Protein AF-A0A2D6R335-F1 (afdb_monomer)

Foldseek 3Di:
DDALVLQLVLLLLVQVLVVVVPDDDDSNVSSVVSSPDPDDSVVSVVVSCVCCVQRCPDDDDPPPDPQDDQVRLLVLLQVLLCVLQVFHWDDDDDDLPAWTDGDPFAIEREDEFEWDDDPDQKTKTKTWAFPVNLVDQRYWYWYRYRVPWTQTDGSVVCNVCQVVFDADPVNGTGIFMWMDDRLFIWGQGPSGDTGTRNCRINVSNVSNVRND

Mean predicted aligned error: 14.12 Å

Sequence (212 aa):
MADPADRRRIGKVLAGVIKKHGAHIDVDALSDELADSLIPADYLERLNRAIVDNVEEPPRPPLGTIEPTVDKMRDTALEHIANATGGTPRLSGRGNEQTYQVGDGPTIYLRTRGRDQRPGNHRVYWFGLRLACWDDPDAWFVLQCDLDFAIVVRVEDWLPYRDQIGTTQEDNQRQPHVHREGNTTELREAGGLVLNISQWVDNWGDLGQAHH

pLDDT: mean 80.89, std 15.7, range [35.75, 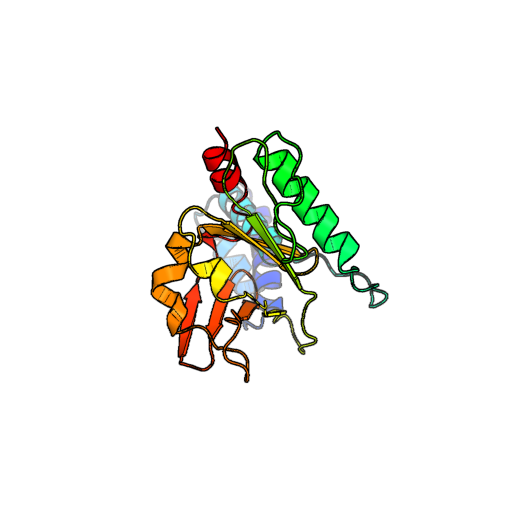97.88]

Radius of gyration: 22.36 Å; Cα contacts (8 Å, |Δi|>4): 337; chains: 1; bounding box: 41×52×55 Å

Secondary structure (DSSP, 8-state):
---HHHHHHHHHHHHHHHHHTT----HHHHHHHHHHS---HHHHHHHHHHHHHHH-PPPPPPS---PPPHHHHHHHHHHHHHHHHSS--EE-SSS-TTEEE-TT---EEEEEEPPP--SSSEEEEE--EEGGGGS-TT-EEEEEETTTEEEEEEHHHHGGGGGGS-B-TTSSEE--EEEEETTEEEEE-TTS-EEE-GGGBT-HHHHHHTT-

Structure (mmCIF, N/CA/C/O backbone):
data_AF-A0A2D6R335-F1
#
_entry.id   AF-A0A2D6R335-F1
#
loop_
_atom_site.group_PDB
_atom_site.id
_atom_site.type_symbol
_atom_site.label_atom_id
_atom_site.label_alt_id
_atom_site.label_comp_id
_atom_site.label_asym_id
_atom_site.label_entity_id
_atom_site.label_seq_id
_atom_site.pdbx_PDB_ins_code
_atom_site.Cartn_x
_atom_site.Cartn_y
_atom_site.Cartn_z
_atom_site.occupancy
_atom_site.B_iso_or_equiv
_atom_site.auth_seq_id
_atom_site.auth_comp_id
_atom_site.auth_asym_id
_atom_site.auth_atom_id
_atom_site.pdbx_PDB_model_num
ATOM 1 N N . MET A 1 1 ? -20.675 -29.619 -30.853 1.00 48.59 1 MET A N 1
ATOM 2 C CA . MET A 1 1 ? -19.244 -29.970 -30.972 1.00 48.59 1 MET A CA 1
ATOM 3 C C . MET A 1 1 ? -18.615 -28.933 -31.879 1.00 48.59 1 MET A C 1
ATOM 5 O O . MET A 1 1 ? -19.146 -28.745 -32.963 1.00 48.59 1 MET A O 1
ATOM 9 N N . ALA A 1 2 ? -17.595 -28.210 -31.417 1.00 52.81 2 ALA A N 1
ATOM 10 C CA . ALA A 1 2 ? -16.888 -27.250 -32.266 1.00 52.81 2 ALA A CA 1
ATOM 11 C C . ALA A 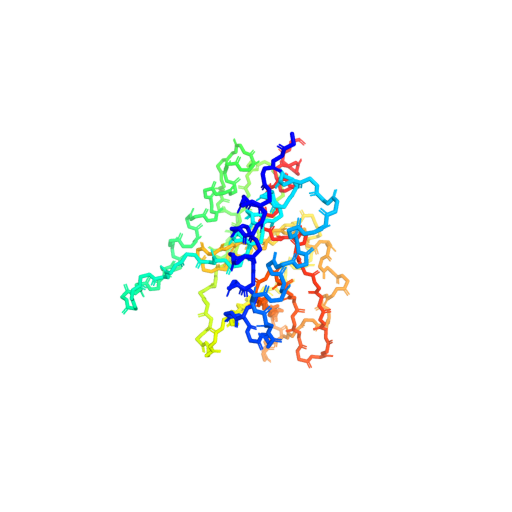1 2 ? -16.060 -27.975 -33.336 1.00 52.81 2 ALA A C 1
ATOM 13 O O . ALA A 1 2 ? -15.527 -29.056 -33.062 1.00 52.81 2 ALA A O 1
ATOM 14 N N . ASP A 1 3 ? -15.982 -27.371 -34.518 1.00 70.62 3 ASP A N 1
ATOM 15 C CA . ASP A 1 3 ? -15.304 -27.884 -35.708 1.00 70.62 3 ASP A CA 1
ATOM 16 C C . ASP A 1 3 ? -13.779 -27.990 -35.458 1.00 70.62 3 ASP A C 1
ATOM 18 O O . ASP A 1 3 ? -13.199 -27.084 -34.848 1.00 70.62 3 ASP A O 1
ATOM 22 N N . PRO A 1 4 ? -13.097 -29.070 -35.892 1.00 66.62 4 PRO A N 1
ATOM 23 C CA . PRO A 1 4 ? -11.632 -29.152 -35.933 1.00 66.62 4 PRO A CA 1
ATOM 24 C C . PRO A 1 4 ? -10.921 -27.885 -36.446 1.00 66.62 4 PRO A C 1
ATOM 26 O O . PRO A 1 4 ? -9.835 -27.551 -35.966 1.00 66.62 4 PRO A O 1
ATOM 29 N N . ALA A 1 5 ? -11.536 -27.137 -37.369 1.00 69.00 5 ALA A N 1
ATOM 30 C CA . ALA A 1 5 ? -11.005 -25.862 -37.853 1.00 69.00 5 ALA A CA 1
ATOM 31 C C . ALA A 1 5 ? -10.909 -24.777 -36.757 1.00 69.00 5 ALA A C 1
ATOM 33 O O . ALA A 1 5 ? -9.905 -24.059 -36.687 1.00 69.00 5 ALA A O 1
ATOM 34 N N . ASP A 1 6 ? -11.901 -24.685 -35.865 1.00 66.81 6 ASP A N 1
ATOM 35 C CA . ASP A 1 6 ? -11.905 -23.718 -34.758 1.00 66.81 6 ASP A CA 1
ATOM 36 C C . ASP A 1 6 ? -10.808 -24.044 -33.739 1.00 66.81 6 ASP A C 1
ATOM 38 O O . ASP A 1 6 ? -10.099 -23.157 -33.259 1.00 66.81 6 ASP A O 1
ATOM 42 N N . ARG A 1 7 ? -10.599 -25.337 -33.470 1.00 66.56 7 ARG A N 1
ATOM 43 C CA . ARG A 1 7 ? -9.560 -25.821 -32.548 1.00 66.56 7 ARG A CA 1
ATOM 44 C C . ARG A 1 7 ? -8.158 -25.509 -33.061 1.00 66.56 7 ARG A C 1
ATOM 46 O O . ARG A 1 7 ? -7.335 -24.987 -32.308 1.00 66.56 7 ARG A O 1
ATOM 53 N N . ARG A 1 8 ? -7.913 -25.724 -34.360 1.00 67.31 8 ARG A N 1
ATOM 54 C CA . ARG A 1 8 ? -6.646 -25.348 -35.011 1.00 67.31 8 ARG A CA 1
ATOM 55 C C . ARG A 1 8 ? -6.367 -23.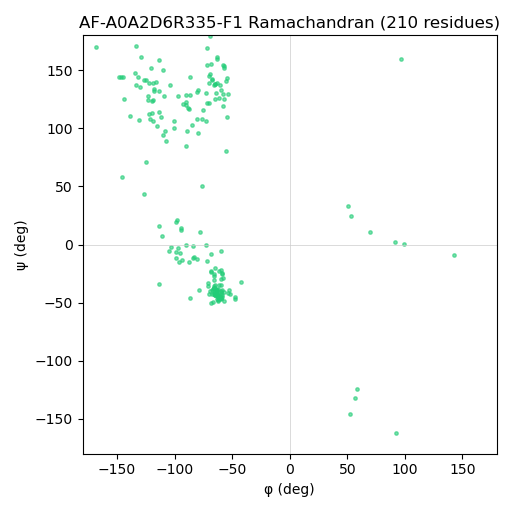855 -34.898 1.00 67.31 8 ARG A C 1
ATOM 57 O O . ARG A 1 8 ? -5.241 -23.465 -34.581 1.00 67.31 8 ARG A O 1
ATOM 64 N N . ARG A 1 9 ? -7.387 -23.014 -35.112 1.00 72.50 9 ARG A N 1
ATOM 65 C CA . ARG A 1 9 ? -7.267 -21.554 -34.987 1.00 72.50 9 ARG A CA 1
ATOM 66 C C . ARG A 1 9 ? -6.840 -21.149 -33.575 1.00 72.50 9 ARG A C 1
ATOM 68 O O . ARG A 1 9 ? -5.921 -20.347 -33.438 1.00 72.50 9 ARG A O 1
ATOM 75 N N . ILE A 1 10 ? -7.461 -21.722 -32.544 1.00 67.94 10 ILE A N 1
ATOM 76 C CA . ILE A 1 10 ? -7.136 -21.429 -31.139 1.00 67.94 10 ILE A CA 1
ATOM 77 C C . ILE A 1 10 ? -5.710 -21.883 -30.796 1.00 67.94 10 ILE A C 1
ATOM 79 O O . ILE A 1 10 ? -4.952 -21.116 -30.203 1.00 67.94 10 ILE A O 1
ATOM 83 N N . GLY A 1 11 ? -5.311 -23.081 -31.235 1.00 66.06 11 GLY A N 1
ATOM 84 C CA . GLY A 1 11 ? -3.957 -23.597 -31.017 1.00 66.06 11 GLY A CA 1
ATOM 85 C C . GLY A 1 11 ? -2.863 -22.702 -31.607 1.00 66.06 11 GLY A C 1
ATOM 86 O O . GLY A 1 11 ? -1.851 -22.459 -30.953 1.00 66.06 11 GLY A O 1
ATOM 87 N N . LYS A 1 12 ? -3.093 -22.118 -32.792 1.00 70.12 12 LYS A N 1
ATOM 88 C CA . LYS A 1 12 ? -2.142 -21.176 -33.409 1.00 70.12 12 LYS A CA 1
ATOM 89 C C . LYS A 1 12 ? -1.979 -19.881 -32.617 1.00 70.12 12 LYS A C 1
ATOM 91 O O . LYS A 1 12 ? -0.865 -19.369 -32.526 1.00 70.12 12 LYS A O 1
ATOM 96 N N . VAL A 1 13 ? -3.061 -19.366 -32.029 1.00 72.25 13 VAL A N 1
ATOM 97 C CA . VAL A 1 13 ? -3.005 -18.163 -31.182 1.00 72.25 13 VAL A CA 1
ATOM 98 C C . VAL A 1 13 ? -2.204 -18.452 -29.911 1.00 72.25 13 VAL A C 1
ATOM 100 O O . VAL A 1 13 ? -1.250 -17.732 -29.623 1.00 72.25 13 VAL A O 1
ATOM 103 N N . LEU A 1 14 ? -2.510 -19.554 -29.220 1.00 67.06 14 LEU A N 1
ATOM 104 C CA . LEU A 1 14 ? -1.794 -19.983 -28.013 1.00 67.06 14 LEU A CA 1
ATOM 105 C C . LEU A 1 14 ? -0.294 -20.179 -28.268 1.00 67.06 14 LEU A C 1
ATOM 107 O O . LEU A 1 14 ? 0.539 -19.636 -27.545 1.00 67.06 14 LEU A O 1
ATOM 111 N N . ALA A 1 15 ? 0.063 -20.905 -29.327 1.00 63.66 15 ALA A N 1
ATOM 112 C CA . ALA A 1 15 ? 1.456 -21.158 -29.678 1.00 63.66 15 ALA A CA 1
ATOM 113 C C . ALA A 1 15 ? 2.222 -19.865 -30.013 1.00 63.66 15 ALA A C 1
ATOM 115 O O . ALA A 1 15 ? 3.383 -19.710 -29.632 1.00 63.66 15 ALA A O 1
ATOM 116 N N . GLY A 1 16 ? 1.569 -18.918 -30.697 1.00 66.12 16 GLY A N 1
ATOM 117 C CA . GLY A 1 16 ? 2.135 -17.604 -31.003 1.00 66.12 16 GLY A CA 1
ATOM 118 C C . GLY A 1 16 ? 2.431 -16.785 -29.746 1.00 66.12 16 GLY A C 1
ATOM 119 O O . GLY A 1 16 ? 3.516 -16.209 -29.634 1.00 66.12 16 GLY A O 1
ATOM 120 N N . VAL A 1 17 ? 1.509 -16.793 -28.778 1.00 63.44 17 VAL A N 1
ATOM 121 C CA . VAL A 1 17 ? 1.697 -16.152 -27.469 1.00 63.44 17 VAL A CA 1
ATOM 122 C C . VAL A 1 17 ? 2.861 -16.801 -26.720 1.00 63.44 17 VAL A C 1
ATOM 124 O O . VAL A 1 17 ? 3.767 -16.104 -26.281 1.00 63.44 17 VAL A O 1
ATOM 127 N N . ILE A 1 18 ? 2.925 -18.131 -26.648 1.00 63.38 18 ILE A N 1
ATOM 128 C CA . ILE A 1 18 ? 3.992 -18.819 -25.907 1.00 63.38 18 ILE A CA 1
ATOM 129 C C . ILE A 1 18 ? 5.375 -18.605 -26.561 1.00 63.38 18 ILE A C 1
ATOM 131 O O . ILE A 1 18 ? 6.367 -18.368 -25.868 1.00 63.38 18 ILE A O 1
ATOM 135 N N . LYS A 1 19 ? 5.450 -18.589 -27.900 1.00 63.91 19 LYS A N 1
ATOM 136 C CA . LYS A 1 19 ? 6.689 -18.309 -28.647 1.00 63.91 19 LYS A CA 1
ATOM 137 C C . LYS A 1 19 ? 7.211 -16.886 -28.418 1.00 63.91 19 LYS A C 1
ATOM 139 O O . LYS A 1 19 ? 8.420 -16.688 -28.305 1.00 63.91 19 LYS A O 1
ATOM 144 N N . LYS A 1 20 ? 6.317 -15.895 -28.316 1.00 62.06 20 LYS A N 1
ATOM 145 C CA . LYS A 1 20 ? 6.657 -14.485 -28.031 1.00 62.06 20 LYS A CA 1
ATOM 146 C C . LYS A 1 20 ? 7.351 -14.312 -26.670 1.00 62.06 20 LYS A C 1
ATOM 148 O O . LYS A 1 20 ? 8.118 -13.370 -26.504 1.00 62.06 20 LYS A O 1
ATOM 153 N N . HIS A 1 21 ? 7.152 -15.254 -25.745 1.00 57.09 21 HIS A N 1
ATOM 154 C CA . HIS A 1 21 ? 7.765 -15.274 -24.412 1.00 57.09 21 HIS A CA 1
ATOM 155 C C . HIS A 1 21 ? 9.004 -16.187 -24.309 1.00 57.09 21 HIS A C 1
ATOM 157 O O . HIS A 1 21 ? 9.433 -16.534 -23.212 1.00 57.09 21 HIS A O 1
ATOM 163 N N . GLY A 1 22 ? 9.623 -16.541 -25.443 1.00 47.97 22 GLY A N 1
ATOM 164 C CA . GLY A 1 22 ? 10.959 -17.152 -25.483 1.00 47.97 22 GLY A CA 1
ATOM 165 C C . GLY A 1 22 ? 10.992 -18.681 -25.458 1.00 47.97 22 GLY A C 1
ATOM 166 O O . GLY A 1 22 ? 12.075 -19.261 -25.504 1.00 47.97 22 GLY A O 1
ATOM 167 N N . ALA A 1 23 ? 9.840 -19.352 -25.443 1.00 57.91 23 ALA A N 1
ATOM 168 C CA . ALA A 1 23 ? 9.785 -20.802 -25.592 1.00 57.91 23 ALA A CA 1
ATOM 169 C C . ALA A 1 23 ? 9.926 -21.209 -27.072 1.00 57.91 23 ALA A C 1
ATOM 171 O O . ALA A 1 23 ? 9.259 -20.666 -27.957 1.00 57.91 23 ALA A O 1
ATOM 172 N N . HIS A 1 24 ? 10.781 -22.191 -27.361 1.00 57.47 24 HIS A N 1
ATOM 173 C CA . HIS A 1 24 ? 10.823 -22.837 -28.674 1.00 57.47 24 HIS A CA 1
ATOM 174 C C . HIS A 1 24 ? 9.693 -23.860 -28.777 1.00 57.47 24 HIS A C 1
ATOM 176 O O . HIS A 1 24 ? 9.824 -24.988 -28.314 1.00 57.47 24 HIS A O 1
ATOM 182 N N . ILE A 1 25 ? 8.579 -23.440 -29.377 1.00 62.81 25 ILE A N 1
ATOM 183 C CA . ILE A 1 25 ? 7.425 -24.295 -29.664 1.00 62.81 25 ILE A CA 1
ATOM 184 C C . ILE A 1 25 ? 7.203 -24.354 -31.172 1.00 62.81 25 ILE A C 1
ATOM 186 O O . ILE A 1 25 ? 7.209 -23.322 -31.854 1.00 62.81 25 ILE A O 1
ATOM 190 N N . ASP A 1 26 ? 6.994 -25.569 -31.674 1.00 71.69 26 ASP A N 1
ATOM 191 C CA . ASP A 1 26 ? 6.496 -25.814 -33.021 1.00 71.69 26 ASP A CA 1
ATOM 192 C C . ASP A 1 26 ? 4.988 -25.527 -33.055 1.00 71.69 26 ASP A C 1
ATOM 194 O O . ASP A 1 26 ? 4.170 -26.224 -32.451 1.00 71.69 26 ASP A O 1
ATOM 198 N N . VAL A 1 27 ? 4.644 -24.420 -33.711 1.00 66.56 27 VAL A N 1
ATOM 199 C CA . VAL A 1 27 ? 3.289 -23.859 -33.748 1.00 66.56 27 VAL A CA 1
ATOM 200 C C . VAL A 1 27 ? 2.318 -24.774 -34.484 1.00 66.56 27 VAL A C 1
ATOM 202 O O . VAL A 1 27 ? 1.150 -24.850 -34.101 1.00 66.56 27 VAL A O 1
ATOM 205 N N . ASP A 1 28 ? 2.782 -25.450 -35.531 1.00 67.25 28 ASP A N 1
ATOM 206 C CA . ASP A 1 28 ? 1.920 -26.303 -36.340 1.00 67.25 28 ASP A CA 1
ATOM 207 C C . ASP A 1 28 ? 1.695 -27.646 -35.634 1.00 67.25 28 ASP A C 1
ATOM 209 O O . ASP A 1 28 ? 0.550 -28.085 -35.543 1.00 67.25 28 ASP A O 1
ATOM 213 N N . ALA A 1 29 ? 2.728 -28.209 -34.992 1.00 70.88 29 ALA A N 1
ATOM 214 C CA . ALA A 1 29 ? 2.586 -29.420 -34.178 1.00 70.88 29 ALA A CA 1
ATOM 215 C C . ALA A 1 29 ? 1.599 -29.234 -33.010 1.00 70.88 29 ALA A C 1
ATOM 217 O O . ALA A 1 29 ? 0.684 -30.036 -32.838 1.00 70.88 29 ALA A O 1
ATOM 218 N N . LEU A 1 30 ? 1.713 -28.134 -32.253 1.00 68.88 30 LEU A N 1
ATOM 219 C CA . LEU A 1 30 ? 0.782 -27.836 -31.157 1.00 68.88 30 LEU A CA 1
ATOM 220 C C . LEU A 1 30 ? -0.652 -27.589 -31.665 1.00 68.88 30 LEU A C 1
ATOM 222 O O . LEU A 1 30 ? -1.625 -27.939 -30.997 1.00 68.88 30 LEU A O 1
ATOM 226 N N . SER A 1 31 ? -0.801 -26.976 -32.843 1.00 70.25 31 SER A N 1
ATOM 227 C CA . SER A 1 31 ? -2.112 -26.745 -33.462 1.00 70.25 31 SER A CA 1
ATOM 228 C C . SER A 1 31 ? -2.794 -28.058 -33.853 1.00 70.25 31 SER A C 1
ATOM 230 O O . SER A 1 31 ? -3.990 -28.213 -33.595 1.00 70.25 31 SER A O 1
ATOM 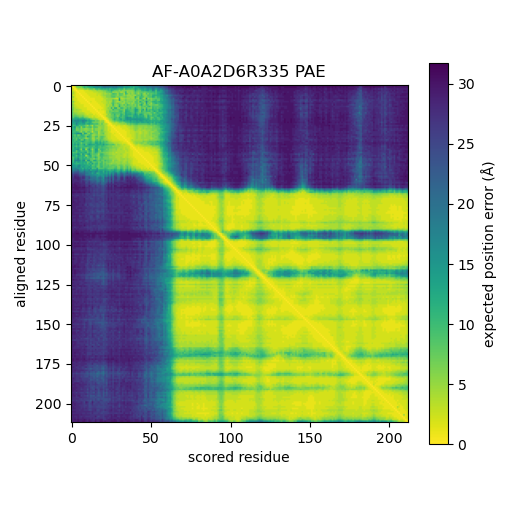232 N N . ASP A 1 32 ? -2.044 -29.001 -34.426 1.00 72.31 32 ASP A N 1
ATOM 233 C CA . ASP A 1 32 ? -2.557 -30.316 -34.810 1.00 72.31 32 ASP A CA 1
ATOM 234 C C . ASP A 1 32 ? -2.876 -31.188 -33.585 1.00 72.31 32 ASP A C 1
ATOM 236 O O . ASP A 1 32 ? -3.970 -31.748 -33.512 1.00 72.31 32 ASP A O 1
ATOM 240 N N . GLU A 1 33 ? -2.018 -31.203 -32.559 1.00 72.12 33 GLU A N 1
ATOM 241 C CA . GLU A 1 33 ? -2.288 -31.921 -31.301 1.00 72.12 33 GLU A CA 1
ATOM 242 C C . GLU A 1 33 ? -3.560 -31.419 -30.597 1.00 72.12 33 GLU A C 1
ATOM 244 O O . GLU A 1 33 ? -4.358 -32.207 -30.082 1.00 72.12 33 GLU A O 1
ATOM 249 N N . LEU A 1 34 ? -3.796 -30.102 -30.593 1.00 70.62 34 LEU A N 1
ATOM 250 C CA . LEU A 1 34 ? -5.012 -29.523 -30.017 1.00 70.62 34 LEU A CA 1
ATOM 251 C C . LEU A 1 34 ? -6.258 -29.814 -30.859 1.00 70.62 34 LEU A C 1
ATOM 253 O O . LEU A 1 34 ? -7.344 -29.979 -30.293 1.00 70.62 34 LEU A O 1
ATOM 257 N N . ALA A 1 35 ? -6.117 -29.900 -32.183 1.00 69.19 35 ALA A N 1
ATOM 258 C CA . ALA A 1 35 ? -7.207 -30.272 -33.082 1.00 69.19 35 ALA A CA 1
ATOM 259 C C . ALA A 1 35 ? -7.698 -31.701 -32.816 1.00 69.19 35 ALA A C 1
ATOM 261 O O . ALA A 1 35 ? -8.911 -31.924 -32.752 1.00 69.19 35 ALA A O 1
ATOM 262 N N . ASP A 1 36 ? -6.757 -32.616 -32.579 1.00 72.38 36 ASP A N 1
ATOM 263 C CA . ASP A 1 36 ? -7.014 -34.034 -32.314 1.00 72.38 36 ASP A CA 1
ATOM 264 C C . ASP A 1 36 ? -7.371 -34.320 -30.843 1.00 72.38 36 ASP A C 1
ATOM 266 O O . ASP A 1 36 ? -7.844 -35.407 -30.500 1.00 72.38 36 ASP A O 1
ATOM 270 N N . SER A 1 37 ? -7.201 -33.337 -29.953 1.00 67.88 37 SER A N 1
ATOM 271 C CA . SER A 1 37 ? -7.546 -33.471 -28.539 1.00 67.88 37 SER A CA 1
ATOM 272 C C . SER A 1 37 ? -9.065 -33.555 -28.306 1.00 67.88 37 SER A C 1
ATOM 274 O O . SER A 1 37 ? -9.876 -32.901 -28.966 1.00 67.88 37 SER A O 1
ATOM 276 N N . LEU A 1 38 ? -9.485 -34.319 -27.293 1.00 72.50 38 LEU A N 1
ATOM 277 C CA . LEU A 1 38 ? -10.890 -34.383 -26.852 1.00 72.50 38 LEU A CA 1
ATOM 278 C C . LEU A 1 38 ? -11.309 -33.172 -25.997 1.00 72.50 38 LEU A C 1
ATOM 280 O O . LEU A 1 38 ? -12.382 -33.184 -25.392 1.00 72.50 38 LEU A O 1
ATOM 284 N N . ILE A 1 39 ? -10.480 -32.128 -25.930 1.00 69.31 39 ILE A N 1
ATOM 285 C CA . ILE A 1 39 ? -10.757 -30.945 -25.122 1.00 69.31 39 ILE A CA 1
ATOM 286 C C . ILE A 1 39 ? -11.880 -30.134 -25.795 1.00 69.31 39 ILE A C 1
ATOM 288 O O . ILE A 1 39 ? -11.813 -29.854 -26.998 1.00 69.31 39 ILE A O 1
ATOM 292 N N . PRO A 1 40 ? -12.927 -29.739 -25.051 1.00 72.81 40 PRO A N 1
ATOM 293 C CA . PRO A 1 40 ? -13.961 -28.853 -25.571 1.00 72.81 40 PRO A CA 1
ATOM 294 C C . PRO A 1 40 ? -13.374 -27.506 -26.029 1.00 72.81 40 PRO A C 1
ATOM 296 O O . PRO A 1 40 ? -12.576 -26.888 -25.323 1.00 72.81 40 PRO A O 1
ATOM 299 N N . ALA A 1 41 ? -13.750 -27.033 -27.221 1.00 63.84 41 ALA A N 1
ATOM 300 C CA . ALA A 1 41 ? -13.162 -25.817 -27.792 1.00 63.84 41 ALA A CA 1
ATOM 301 C C . ALA A 1 41 ? -13.500 -24.552 -26.992 1.00 63.84 41 ALA A C 1
ATOM 303 O O . ALA A 1 41 ? -12.679 -23.651 -26.915 1.00 63.84 41 ALA A O 1
ATOM 304 N N . ASP A 1 42 ? -14.661 -24.507 -26.342 1.00 65.50 42 ASP A N 1
ATOM 305 C CA . ASP A 1 42 ? -15.052 -23.439 -25.419 1.00 65.50 42 ASP A CA 1
ATOM 306 C C . ASP A 1 42 ? -14.104 -23.347 -24.215 1.00 65.50 42 ASP A C 1
ATOM 308 O O . ASP A 1 42 ? -13.776 -22.254 -23.753 1.00 65.50 42 ASP A O 1
ATOM 312 N N . TYR A 1 43 ? -13.596 -24.486 -23.740 1.00 68.38 43 TYR A N 1
ATOM 313 C CA . TYR A 1 43 ? -12.565 -24.512 -22.708 1.00 68.38 43 TYR A CA 1
ATOM 314 C C . TYR A 1 43 ? -11.234 -23.955 -23.231 1.00 68.38 43 TYR A C 1
ATOM 316 O O . TYR A 1 43 ? -10.594 -23.153 -22.551 1.00 68.38 43 TYR A O 1
ATOM 324 N N . LEU A 1 44 ? -10.843 -24.313 -24.459 1.00 69.06 44 LEU A N 1
ATOM 325 C CA . LEU A 1 44 ? -9.636 -23.781 -25.102 1.00 69.06 44 LEU A CA 1
ATOM 326 C C . LEU A 1 44 ? -9.746 -22.277 -25.393 1.00 69.06 44 LEU A C 1
ATOM 328 O O . LEU A 1 44 ? -8.769 -21.557 -25.213 1.00 69.06 44 LEU A O 1
ATOM 332 N N . GLU A 1 45 ? -10.919 -21.774 -25.779 1.00 68.50 45 GLU A N 1
ATOM 333 C CA . GLU A 1 45 ? -11.156 -20.337 -25.959 1.00 68.50 45 GLU A CA 1
ATOM 334 C C . GLU A 1 45 ? -11.068 -19.575 -24.639 1.00 68.50 45 GLU A C 1
ATOM 336 O O . GLU A 1 45 ? -10.475 -18.497 -24.591 1.00 68.50 45 GLU A O 1
ATOM 341 N N . ARG A 1 46 ? -11.622 -20.135 -23.556 1.00 66.88 46 ARG A N 1
ATOM 342 C CA . ARG A 1 46 ? -11.512 -19.551 -22.213 1.00 66.88 46 ARG A CA 1
ATOM 343 C C . ARG A 1 46 ? -10.073 -19.538 -21.718 1.00 66.88 46 ARG A C 1
ATOM 345 O O . ARG A 1 46 ? -9.644 -18.528 -21.172 1.00 66.88 46 ARG A O 1
ATOM 352 N N . LEU A 1 47 ? -9.333 -20.624 -21.932 1.00 66.94 47 LEU A N 1
ATOM 353 C CA . LEU A 1 47 ? -7.919 -20.708 -21.583 1.00 66.94 47 LEU A CA 1
ATOM 354 C C . LEU A 1 47 ? -7.085 -19.726 -22.414 1.00 66.94 47 LEU A C 1
ATOM 356 O O . LEU A 1 47 ? -6.260 -19.014 -21.856 1.00 66.94 47 LEU A O 1
ATOM 360 N N . ASN A 1 48 ? -7.337 -19.630 -23.721 1.00 67.25 48 ASN A N 1
ATOM 361 C CA . ASN A 1 48 ? -6.674 -18.668 -24.597 1.00 67.25 48 ASN A CA 1
ATOM 362 C C . ASN A 1 48 ? -6.951 -17.228 -24.175 1.00 67.25 48 ASN A C 1
ATOM 364 O O . ASN A 1 48 ? -6.026 -16.434 -24.095 1.00 67.25 48 ASN A O 1
ATOM 368 N N . ARG A 1 49 ? -8.203 -16.898 -23.850 1.00 65.44 49 ARG A N 1
ATOM 369 C CA . ARG A 1 49 ? -8.561 -15.572 -23.345 1.00 65.44 49 ARG A CA 1
ATOM 370 C C . ARG A 1 49 ? -7.874 -15.279 -22.016 1.00 65.44 49 ARG A C 1
ATOM 372 O O . ARG A 1 49 ? -7.245 -14.245 -21.893 1.00 65.44 49 ARG A O 1
ATOM 379 N N . ALA A 1 50 ? -7.898 -16.222 -21.075 1.00 59.16 50 ALA A N 1
ATOM 380 C CA . ALA A 1 50 ? -7.194 -16.072 -19.807 1.00 59.16 50 ALA A CA 1
ATOM 381 C C . ALA A 1 50 ? -5.684 -15.876 -20.010 1.00 59.16 50 ALA A C 1
ATOM 383 O O . ALA A 1 50 ? -5.092 -15.033 -19.352 1.00 59.16 50 ALA A O 1
ATOM 384 N N . ILE A 1 51 ? -5.055 -16.607 -20.931 1.00 64.06 51 ILE A N 1
ATOM 385 C CA . ILE A 1 51 ? -3.631 -16.446 -21.231 1.00 64.06 51 ILE A CA 1
ATOM 386 C C . ILE A 1 51 ? -3.376 -15.094 -21.903 1.00 64.06 51 ILE A C 1
ATOM 388 O O . ILE A 1 51 ? -2.530 -14.358 -21.426 1.00 64.06 51 ILE A O 1
ATOM 392 N N . VAL A 1 52 ? -4.112 -14.719 -22.951 1.00 63.34 52 VAL A N 1
ATOM 393 C CA . VAL A 1 52 ? -3.943 -13.429 -23.644 1.00 63.34 52 VAL A CA 1
ATOM 394 C C . VAL A 1 52 ? -4.172 -12.252 -22.696 1.00 63.34 52 VAL A C 1
ATOM 396 O O . VAL A 1 52 ? -3.323 -11.371 -22.634 1.00 63.34 52 VAL A O 1
ATOM 399 N N . ASP A 1 53 ? -5.232 -12.276 -21.888 1.00 59.75 53 ASP A N 1
ATOM 400 C CA . ASP A 1 53 ? -5.547 -11.208 -20.931 1.00 59.75 53 ASP A CA 1
ATOM 401 C C . ASP A 1 53 ? -4.490 -11.088 -19.811 1.00 59.75 53 ASP A C 1
ATOM 403 O O . ASP A 1 53 ? -4.323 -10.016 -19.236 1.00 59.75 53 ASP A O 1
ATOM 407 N N . ASN A 1 54 ? -3.763 -12.170 -19.498 1.00 52.75 54 ASN A N 1
ATOM 408 C CA . ASN A 1 54 ? -2.696 -12.180 -18.485 1.00 52.75 54 ASN A CA 1
ATOM 409 C C . ASN A 1 54 ? -1.273 -12.059 -19.069 1.00 52.75 54 ASN A C 1
ATOM 411 O O . ASN A 1 54 ? -0.323 -11.877 -18.308 1.00 52.75 54 ASN A O 1
ATOM 415 N N . VAL A 1 55 ? -1.103 -12.194 -20.388 1.00 57.59 55 VAL A N 1
ATOM 416 C CA . VAL A 1 55 ? 0.204 -12.214 -21.073 1.00 57.59 55 VAL A CA 1
ATOM 417 C C . VAL A 1 55 ? 0.399 -10.990 -21.972 1.00 57.59 55 VAL A C 1
ATOM 419 O O . VAL A 1 55 ? 1.514 -10.476 -22.072 1.00 57.59 55 VAL A O 1
ATOM 422 N N . GLU A 1 56 ? -0.660 -10.468 -22.590 1.00 45.62 56 GLU A N 1
ATOM 423 C CA . GLU A 1 56 ? -0.620 -9.197 -23.310 1.00 45.62 56 GLU A CA 1
ATOM 424 C C . GLU A 1 56 ? -0.963 -8.040 -22.366 1.00 45.62 56 GLU A C 1
ATOM 426 O O . GLU A 1 56 ? -2.087 -7.548 -22.316 1.00 45.62 56 GLU A O 1
ATOM 431 N N . GLU A 1 57 ? 0.048 -7.550 -21.642 1.00 47.06 57 GLU A N 1
ATOM 432 C CA . GLU A 1 57 ? 0.017 -6.166 -21.155 1.00 47.06 57 GLU A CA 1
ATOM 433 C C . GLU A 1 57 ? -0.147 -5.265 -22.405 1.00 47.06 57 GLU A C 1
ATOM 435 O O . GLU A 1 57 ? 0.642 -5.406 -23.352 1.00 47.06 57 GLU A O 1
ATOM 440 N N . PRO A 1 58 ? -1.161 -4.378 -22.483 1.00 44.84 58 PRO A N 1
ATOM 441 C CA . PRO A 1 58 ? -1.375 -3.557 -23.670 1.00 44.84 58 PRO A CA 1
ATOM 442 C C . PRO A 1 58 ? -0.105 -2.754 -24.002 1.00 44.84 58 PRO A C 1
ATOM 444 O O . PRO A 1 58 ? 0.574 -2.271 -23.087 1.00 44.84 58 PRO A O 1
ATOM 447 N N . PRO A 1 59 ? 0.250 -2.598 -25.294 1.00 39.94 59 PRO A N 1
ATOM 448 C CA . PRO A 1 59 ? 1.464 -1.894 -25.686 1.00 39.94 59 PRO A CA 1
ATOM 449 C C . PRO A 1 59 ? 1.431 -0.466 -25.135 1.00 39.94 59 PRO A C 1
ATOM 451 O O . PRO A 1 59 ? 0.532 0.317 -25.448 1.00 39.94 59 PRO A O 1
ATOM 454 N N . ARG A 1 60 ? 2.413 -0.134 -24.287 1.00 49.16 60 ARG A N 1
ATOM 455 C CA . ARG A 1 60 ? 2.513 1.196 -23.679 1.00 49.16 60 ARG A CA 1
ATOM 456 C C . ARG A 1 60 ? 2.785 2.242 -24.768 1.00 49.16 60 ARG A C 1
ATOM 458 O O . ARG A 1 60 ? 3.617 1.994 -25.646 1.00 49.16 60 ARG A O 1
ATOM 465 N N . PRO A 1 61 ? 2.129 3.415 -24.716 1.00 35.75 61 PRO A N 1
ATOM 466 C CA . PRO A 1 61 ? 2.466 4.530 -25.592 1.00 35.75 61 PRO A CA 1
ATOM 467 C C . PRO A 1 61 ? 3.946 4.934 -25.414 1.00 35.75 61 PRO A C 1
ATOM 469 O O . PRO A 1 61 ? 4.529 4.678 -24.356 1.00 35.75 61 PRO A O 1
ATOM 472 N N . PRO A 1 62 ? 4.577 5.540 -26.439 1.00 37.06 62 PRO A N 1
ATOM 473 C CA . PRO A 1 62 ? 5.993 5.901 -26.402 1.00 37.06 62 PRO A CA 1
ATOM 474 C C . PRO A 1 62 ? 6.310 6.826 -25.220 1.00 37.06 62 PRO A C 1
ATOM 476 O O . PRO A 1 62 ? 5.447 7.582 -24.776 1.00 37.06 62 PRO A O 1
ATOM 479 N N . LEU A 1 63 ? 7.558 6.755 -24.735 1.00 44.09 63 LEU A N 1
ATOM 480 C CA . LEU A 1 63 ? 8.140 7.548 -23.641 1.00 44.09 63 LEU A CA 1
ATOM 481 C C . LEU A 1 63 ? 8.004 9.062 -23.884 1.00 44.09 63 LEU A C 1
ATOM 483 O O . LEU A 1 63 ? 8.929 9.753 -24.295 1.00 44.09 63 LEU A O 1
ATOM 487 N N . GLY A 1 64 ? 6.817 9.562 -23.585 1.00 45.38 64 GLY A N 1
ATOM 488 C CA . GLY A 1 64 ? 6.518 10.914 -23.150 1.00 45.38 64 GLY A CA 1
ATOM 489 C C . GLY A 1 64 ? 5.725 10.821 -21.849 1.00 45.38 64 GLY A C 1
ATOM 490 O O . GLY A 1 64 ? 4.681 11.442 -21.708 1.00 45.38 64 GLY A O 1
ATOM 491 N N . THR A 1 65 ? 6.134 9.948 -20.926 1.00 50.47 65 THR A N 1
ATOM 492 C CA . THR A 1 65 ? 5.443 9.780 -19.645 1.00 50.47 65 THR A CA 1
ATOM 493 C C . THR A 1 65 ? 5.969 10.815 -18.671 1.00 50.47 65 THR A C 1
ATOM 495 O O . THR A 1 65 ? 7.064 10.660 -18.136 1.00 50.47 65 THR A O 1
ATOM 498 N N . ILE A 1 66 ? 5.186 11.868 -18.456 1.00 58.16 66 ILE A N 1
ATOM 499 C CA . ILE A 1 66 ? 5.306 12.713 -17.270 1.00 58.16 66 ILE A CA 1
ATOM 500 C C . ILE A 1 66 ? 5.199 11.762 -16.071 1.00 58.16 66 ILE A C 1
ATOM 502 O O . ILE A 1 66 ? 4.137 11.175 -15.860 1.00 58.16 66 ILE A O 1
ATOM 506 N N . GLU A 1 67 ? 6.304 11.545 -15.350 1.00 70.50 67 GLU A N 1
ATOM 507 C CA . GLU A 1 67 ? 6.280 10.803 -14.087 1.00 70.50 67 GLU A CA 1
ATOM 508 C C . GLU A 1 67 ? 5.232 11.464 -13.177 1.00 70.50 67 GLU A C 1
ATOM 510 O O . GLU A 1 67 ? 5.213 12.698 -13.068 1.00 70.50 67 GLU A O 1
ATOM 515 N N . PRO A 1 68 ? 4.297 10.702 -12.587 1.00 79.44 68 PRO A N 1
ATOM 516 C CA . PRO A 1 68 ? 3.266 11.310 -11.770 1.00 79.44 68 PRO A CA 1
ATOM 517 C C . PRO A 1 68 ? 3.890 12.000 -10.563 1.00 79.44 68 PRO A C 1
ATOM 519 O O . PRO A 1 68 ? 4.820 11.507 -9.926 1.00 79.44 68 PRO A O 1
ATOM 522 N N . THR A 1 69 ? 3.361 13.179 -10.256 1.00 88.31 69 THR A N 1
ATOM 523 C CA . THR A 1 69 ? 3.823 13.961 -9.116 1.00 88.31 69 THR A CA 1
ATOM 524 C C . THR A 1 69 ? 3.453 13.266 -7.807 1.00 88.31 69 THR A C 1
ATOM 526 O O . THR A 1 69 ? 2.477 12.515 -7.728 1.00 88.31 69 THR A O 1
ATOM 529 N N . VAL A 1 70 ? 4.215 13.568 -6.753 1.00 89.25 70 VAL A N 1
ATOM 530 C CA . VAL A 1 70 ? 3.914 13.138 -5.377 1.00 89.25 70 VAL A CA 1
ATOM 531 C C . VAL A 1 70 ? 2.483 13.498 -4.982 1.00 89.25 70 VAL A C 1
ATOM 533 O O . VAL A 1 70 ? 1.775 12.659 -4.433 1.00 89.25 70 VAL A O 1
ATOM 536 N N . ASP A 1 71 ? 2.034 14.707 -5.326 1.00 90.75 71 ASP A N 1
ATOM 537 C CA . ASP A 1 71 ? 0.669 15.151 -5.043 1.00 90.75 71 ASP A CA 1
ATOM 538 C C . ASP A 1 71 ? -0.370 14.289 -5.762 1.00 90.75 71 ASP A C 1
ATOM 540 O O . ASP A 1 71 ? -1.314 13.832 -5.132 1.00 90.75 71 ASP A O 1
ATOM 544 N N . LYS A 1 72 ? -0.160 13.966 -7.044 1.00 92.75 72 LYS A N 1
ATOM 545 C CA . LYS A 1 72 ? -1.099 13.132 -7.802 1.00 92.75 72 LYS A CA 1
ATOM 546 C C . LYS A 1 72 ? -1.215 11.720 -7.224 1.00 92.75 72 LYS A C 1
ATOM 548 O O . LYS A 1 72 ? -2.320 11.193 -7.117 1.00 92.75 72 LYS A O 1
ATOM 553 N N . MET A 1 73 ? -0.090 11.110 -6.847 1.00 94.38 73 MET A N 1
ATOM 554 C CA . MET A 1 73 ? -0.084 9.802 -6.179 1.00 94.38 73 MET A CA 1
ATOM 555 C C . MET A 1 73 ? -0.823 9.863 -4.842 1.00 94.38 73 MET A C 1
ATOM 557 O O . MET A 1 73 ? -1.645 9.000 -4.544 1.00 94.38 73 MET A O 1
ATOM 561 N N . ARG A 1 74 ? -0.564 10.908 -4.051 1.00 94.88 74 ARG A N 1
ATOM 562 C CA . ARG A 1 74 ? -1.213 11.108 -2.755 1.00 94.88 74 ARG A CA 1
ATOM 563 C C . ARG A 1 74 ? -2.720 11.276 -2.909 1.00 94.88 74 ARG A C 1
ATOM 565 O O . ARG A 1 74 ? -3.466 10.607 -2.207 1.00 94.88 74 ARG A O 1
ATOM 572 N N . ASP A 1 75 ? -3.158 12.132 -3.822 1.00 94.94 75 ASP A N 1
ATOM 573 C CA . ASP A 1 75 ? -4.576 12.421 -4.038 1.00 94.94 75 ASP A CA 1
ATOM 574 C C . ASP A 1 75 ? -5.324 11.168 -4.517 1.00 94.94 75 ASP A C 1
ATOM 576 O O . ASP A 1 75 ? -6.409 10.878 -4.020 1.00 94.94 75 ASP A O 1
ATOM 580 N N . THR A 1 76 ? -4.695 10.363 -5.383 1.00 95.50 76 THR A N 1
ATOM 581 C CA . THR A 1 76 ? -5.230 9.060 -5.822 1.00 95.50 76 THR A CA 1
ATOM 582 C C . THR A 1 76 ? -5.400 8.101 -4.639 1.00 95.50 76 THR A C 1
ATOM 584 O O . THR A 1 76 ? -6.458 7.501 -4.466 1.00 95.50 76 THR A O 1
ATOM 587 N N . ALA A 1 77 ? -4.389 7.984 -3.773 1.00 96.38 77 ALA A N 1
ATOM 588 C CA . ALA A 1 77 ? -4.483 7.139 -2.584 1.00 96.38 77 ALA A CA 1
ATOM 589 C C . ALA A 1 77 ? -5.567 7.631 -1.608 1.00 96.38 77 ALA A C 1
ATOM 591 O O . ALA A 1 77 ? -6.302 6.822 -1.048 1.00 96.38 77 ALA A O 1
ATOM 592 N N . LEU A 1 78 ? -5.708 8.948 -1.420 1.00 97.00 78 LEU A N 1
ATOM 593 C CA . LEU A 1 78 ? -6.754 9.528 -0.572 1.00 97.00 78 LEU A CA 1
ATOM 594 C C . LEU A 1 78 ? -8.158 9.281 -1.129 1.00 97.00 78 LEU A C 1
ATOM 596 O O . LEU A 1 78 ? -9.070 9.011 -0.350 1.00 97.00 78 LEU A O 1
ATOM 600 N N . GLU A 1 79 ? -8.332 9.330 -2.450 1.00 96.50 79 GLU A N 1
ATOM 601 C CA . GLU A 1 79 ? -9.584 8.955 -3.109 1.00 96.50 79 GLU A CA 1
ATOM 602 C C . GLU A 1 79 ? -9.917 7.475 -2.866 1.00 96.50 79 GLU A C 1
ATOM 604 O O . GLU A 1 79 ? -11.039 7.154 -2.474 1.00 96.50 79 GLU A O 1
ATOM 609 N N . HIS A 1 80 ? -8.942 6.571 -3.004 1.00 96.50 80 HIS A N 1
ATOM 610 C CA . HIS A 1 80 ? -9.144 5.152 -2.700 1.00 96.50 80 HIS A CA 1
ATOM 611 C C . HIS A 1 80 ? -9.475 4.898 -1.227 1.00 96.50 80 HIS A C 1
ATOM 613 O O . HIS A 1 80 ? -10.409 4.146 -0.949 1.00 96.50 80 HIS A O 1
ATOM 619 N N . ILE A 1 81 ? -8.788 5.558 -0.287 1.00 97.19 81 ILE A N 1
ATOM 620 C CA . ILE A 1 81 ? -9.125 5.482 1.144 1.00 97.19 81 ILE A CA 1
ATOM 621 C C . ILE A 1 81 ? -10.560 5.969 1.367 1.00 97.19 81 ILE A C 1
ATOM 623 O O . ILE A 1 81 ? -11.324 5.314 2.075 1.00 97.19 81 ILE A O 1
ATOM 627 N N . ALA A 1 82 ? -10.951 7.093 0.759 1.00 95.81 82 ALA A N 1
ATOM 628 C CA . ALA A 1 82 ? -12.290 7.644 0.926 1.00 95.81 82 ALA A CA 1
ATOM 629 C C . ALA A 1 82 ? -13.377 6.693 0.406 1.00 95.81 82 ALA A C 1
ATOM 631 O O . ALA A 1 82 ? -14.375 6.451 1.084 1.00 95.81 82 ALA A O 1
ATOM 632 N N . ASN A 1 83 ? -13.148 6.105 -0.769 1.00 94.44 83 ASN A N 1
ATOM 633 C CA . ASN A 1 83 ? -14.052 5.133 -1.374 1.00 94.44 83 ASN A CA 1
ATOM 634 C C . ASN A 1 83 ? -14.152 3.844 -0.547 1.00 94.44 83 ASN A C 1
ATOM 636 O O . ASN A 1 83 ? -15.246 3.312 -0.383 1.00 94.44 83 ASN A O 1
ATOM 640 N N . ALA A 1 84 ? -13.030 3.355 -0.014 1.00 93.94 84 ALA A N 1
ATOM 641 C CA . ALA A 1 84 ? -12.979 2.126 0.772 1.00 93.94 84 ALA A CA 1
ATOM 642 C C . ALA A 1 84 ? -13.666 2.260 2.137 1.00 93.94 84 ALA A C 1
ATOM 644 O O . ALA A 1 84 ? -14.349 1.344 2.579 1.00 93.94 84 ALA A O 1
ATOM 645 N N . THR A 1 85 ? -13.481 3.401 2.801 1.00 94.12 85 THR A N 1
ATOM 646 C CA . THR A 1 85 ? -13.967 3.647 4.170 1.00 94.12 85 THR A CA 1
ATOM 647 C C . THR A 1 85 ? -15.341 4.319 4.217 1.00 94.12 85 THR A C 1
ATOM 649 O O . THR A 1 85 ? -15.951 4.420 5.280 1.00 94.12 85 THR A O 1
ATOM 652 N N . GLY A 1 86 ? -15.824 4.844 3.086 1.00 93.25 86 GLY A N 1
ATOM 653 C CA . GLY A 1 86 ? -17.064 5.618 3.012 1.00 93.25 86 GLY A CA 1
ATOM 654 C C . GLY A 1 86 ? -16.991 6.994 3.690 1.00 93.25 86 GLY A C 1
ATOM 655 O O . GLY A 1 86 ? -18.026 7.638 3.872 1.00 93.25 86 GLY A O 1
ATOM 656 N N . GLY A 1 87 ? -15.798 7.462 4.073 1.00 93.62 87 GLY A N 1
ATOM 657 C CA . GLY A 1 87 ? -15.598 8.731 4.774 1.00 93.62 87 GLY A CA 1
ATOM 658 C C . GLY A 1 87 ? -14.461 9.570 4.197 1.00 93.62 87 GLY A C 1
ATOM 659 O O . GLY A 1 87 ? -13.706 9.138 3.339 1.00 93.62 87 GLY A O 1
ATOM 660 N N . THR A 1 88 ? -14.331 10.819 4.649 1.00 96.06 88 THR A N 1
ATOM 661 C CA . THR A 1 88 ? -13.273 11.722 4.165 1.00 96.06 88 THR A CA 1
ATOM 662 C C . THR A 1 88 ? -12.010 11.594 5.021 1.00 96.06 88 THR A C 1
ATOM 664 O O . THR A 1 88 ? -12.077 11.917 6.212 1.00 96.06 88 THR A O 1
ATOM 667 N N . PRO A 1 89 ? -10.852 11.208 4.447 1.00 95.25 89 PRO A N 1
ATOM 668 C CA . PRO A 1 89 ? -9.589 11.185 5.174 1.00 95.25 89 PRO A CA 1
ATOM 669 C C . PRO A 1 89 ? -9.188 12.589 5.609 1.00 95.25 89 PRO A C 1
ATOM 671 O O . PRO A 1 89 ? -9.169 13.530 4.814 1.00 95.25 89 PRO A O 1
ATOM 674 N N . ARG A 1 90 ? -8.840 12.738 6.884 1.00 93.75 90 ARG A N 1
ATOM 675 C CA . ARG A 1 90 ? -8.337 13.985 7.459 1.00 93.75 90 ARG A CA 1
ATOM 676 C C . ARG A 1 90 ? -6.916 13.783 7.931 1.00 93.75 90 ARG A C 1
ATOM 678 O O . ARG A 1 90 ? -6.600 12.747 8.503 1.00 93.75 90 ARG A O 1
ATOM 685 N N . LEU A 1 91 ? -6.069 14.780 7.700 1.00 92.69 91 LEU A N 1
ATOM 686 C CA . LEU A 1 91 ? -4.702 14.754 8.199 1.00 92.69 91 LEU A CA 1
ATOM 687 C C . LEU A 1 91 ? -4.726 14.693 9.736 1.00 92.69 91 LEU A C 1
ATOM 689 O O . LEU A 1 91 ? -5.359 15.529 10.383 1.00 92.69 91 LEU A O 1
ATOM 693 N N . SER A 1 92 ? -4.040 13.706 10.300 1.00 83.81 92 SER A N 1
ATOM 694 C CA . SER A 1 92 ? -3.924 13.467 11.733 1.00 83.81 92 SER A CA 1
ATOM 695 C C . SER A 1 92 ? -2.500 13.788 12.199 1.00 83.81 92 SER A C 1
ATOM 697 O O . SER A 1 92 ? -1.516 13.318 11.630 1.00 83.81 92 SER A O 1
ATOM 699 N N . GLY A 1 93 ? -2.384 14.616 13.241 1.00 66.50 93 GLY A N 1
ATOM 700 C CA . GLY A 1 93 ? -1.118 14.942 13.906 1.00 66.50 93 GLY A CA 1
ATOM 701 C C . GLY A 1 93 ? -0.415 16.236 13.460 1.00 66.50 93 GLY A C 1
ATOM 702 O O . GLY A 1 93 ? -0.633 16.782 12.382 1.00 66.50 93 GLY A O 1
ATOM 703 N N . ARG A 1 94 ? 0.473 16.733 14.334 1.00 49.44 94 ARG A N 1
ATOM 704 C CA . ARG A 1 94 ? 1.431 17.821 14.065 1.00 49.44 94 ARG A CA 1
ATOM 705 C C . ARG A 1 94 ? 2.836 17.213 13.952 1.00 49.44 94 ARG A C 1
ATOM 707 O O . ARG A 1 94 ? 3.509 17.089 14.968 1.00 49.44 94 ARG A O 1
ATOM 714 N N . GLY A 1 95 ? 3.279 16.796 12.761 1.00 50.47 95 GLY A N 1
ATOM 715 C CA . GLY A 1 95 ? 4.699 16.442 12.545 1.00 50.47 95 GLY A CA 1
ATOM 716 C C . GLY A 1 95 ? 5.026 15.260 11.621 1.00 50.47 95 GLY A C 1
ATOM 717 O O . GLY A 1 95 ? 6.198 15.085 11.282 1.00 50.47 95 GLY A O 1
ATOM 718 N N . ASN A 1 96 ? 4.037 14.475 11.183 1.00 56.38 96 ASN A N 1
ATOM 719 C CA . ASN A 1 96 ? 4.194 13.488 10.107 1.00 56.38 96 ASN A CA 1
ATOM 720 C C . ASN A 1 96 ? 3.311 13.922 8.932 1.00 56.38 96 ASN A C 1
ATOM 722 O O . ASN A 1 96 ? 2.102 13.726 8.978 1.00 56.38 96 ASN A O 1
ATOM 726 N N . GLU A 1 97 ? 3.911 14.508 7.895 1.00 66.75 97 GLU A N 1
ATOM 727 C CA . GLU A 1 97 ? 3.235 15.253 6.812 1.00 66.75 97 GLU A CA 1
ATOM 728 C C . GLU A 1 97 ? 2.208 14.452 5.983 1.00 66.75 97 GLU A C 1
ATOM 730 O O . GLU A 1 97 ? 1.522 15.023 5.141 1.00 66.75 97 GLU A O 1
ATOM 735 N N . GLN A 1 98 ? 2.072 13.142 6.214 1.00 86.25 98 GLN A N 1
ATOM 736 C CA . GLN A 1 98 ? 1.159 12.246 5.497 1.00 86.25 98 GLN A CA 1
ATOM 737 C C . GLN A 1 98 ? 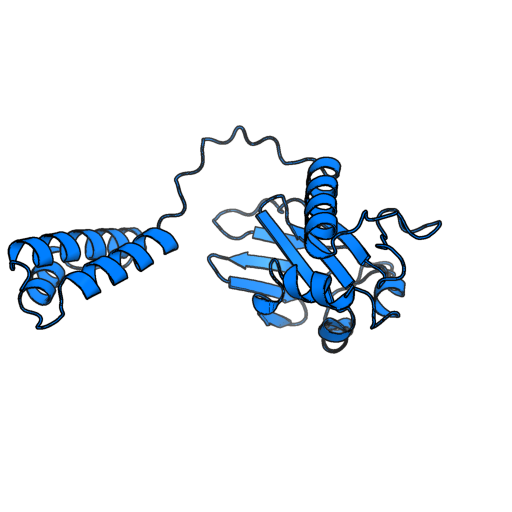0.620 11.148 6.434 1.00 86.25 98 GLN A C 1
ATOM 739 O O . GLN A 1 98 ? 0.854 9.955 6.240 1.00 86.25 98 GLN A O 1
ATOM 744 N N . THR A 1 99 ? -0.029 11.556 7.522 1.00 93.00 99 THR A N 1
ATOM 745 C CA . THR A 1 99 ? -0.760 10.647 8.420 1.00 93.00 99 THR A CA 1
ATOM 746 C C . THR A 1 99 ? -2.217 11.053 8.405 1.00 93.00 99 THR A C 1
ATOM 748 O O . THR A 1 99 ? -2.509 12.240 8.515 1.00 93.00 99 THR A O 1
ATOM 751 N N . TYR A 1 100 ? -3.119 10.098 8.246 1.00 94.69 100 TYR A N 1
ATOM 752 C CA . TYR A 1 100 ? -4.536 10.352 8.040 1.00 94.69 100 TYR A CA 1
ATOM 753 C C . TYR A 1 100 ? -5.386 9.531 8.998 1.00 94.69 100 TYR A C 1
ATOM 755 O O . TYR A 1 100 ? -4.927 8.544 9.565 1.00 94.69 100 TYR A O 1
ATOM 763 N N . GLN A 1 101 ? -6.628 9.959 9.168 1.00 94.50 101 GLN A N 1
ATOM 764 C CA . GLN A 1 101 ? -7.663 9.237 9.891 1.00 94.50 101 GLN A CA 1
ATOM 765 C C . GLN A 1 101 ? -9.015 9.520 9.229 1.00 94.50 101 GLN A C 1
ATOM 767 O O . GLN A 1 101 ? -9.246 10.633 8.743 1.00 94.50 101 GLN A O 1
ATOM 772 N N . VAL A 1 102 ? -9.904 8.529 9.196 1.00 95.31 102 VAL A N 1
ATOM 773 C CA . VAL A 1 102 ? -11.278 8.681 8.701 1.00 95.31 102 VAL A CA 1
ATOM 774 C C . VAL A 1 102 ? -12.240 8.489 9.870 1.00 95.31 102 VAL A C 1
ATOM 776 O O . VAL A 1 102 ? -12.331 7.399 10.425 1.00 95.31 102 VAL A O 1
ATOM 779 N N . GLY A 1 103 ? -12.962 9.547 10.253 1.00 92.44 103 GLY A N 1
ATOM 780 C CA . GLY A 1 103 ? -13.817 9.508 11.447 1.00 92.44 103 GLY A CA 1
ATOM 781 C C . GLY A 1 103 ? -13.015 9.140 12.700 1.00 92.44 103 GLY A C 1
ATOM 782 O O . GLY A 1 103 ? -11.932 9.685 12.905 1.00 92.44 103 GLY A O 1
ATOM 783 N N . ASP A 1 104 ? -13.538 8.195 13.481 1.00 91.00 104 ASP A N 1
ATOM 784 C CA . ASP A 1 104 ? -12.864 7.603 14.648 1.00 91.00 104 ASP A CA 1
ATOM 785 C C . ASP A 1 104 ? -12.119 6.294 14.299 1.00 91.00 104 ASP A C 1
ATOM 787 O O . ASP A 1 104 ? -11.756 5.526 15.188 1.00 91.00 104 ASP A O 1
ATOM 791 N N . GLY A 1 105 ? -11.912 6.019 13.005 1.00 93.12 105 GLY A N 1
ATOM 792 C CA . GLY A 1 105 ? -11.220 4.828 12.514 1.00 93.12 105 GLY A CA 1
ATOM 793 C C . GLY A 1 105 ? -9.715 4.815 12.812 1.00 93.12 105 GLY A C 1
ATOM 794 O O . GLY A 1 105 ? -9.183 5.763 13.400 1.00 93.12 105 GLY A O 1
ATOM 795 N N . PRO A 1 106 ? -9.002 3.751 12.408 1.00 94.69 106 PRO A N 1
ATOM 796 C CA . PRO A 1 106 ? -7.575 3.608 12.672 1.00 94.69 106 PRO A CA 1
ATOM 797 C C . PRO A 1 106 ? -6.714 4.690 12.004 1.00 94.69 106 PRO A C 1
ATOM 799 O O . PRO A 1 106 ? -7.087 5.326 11.013 1.00 94.69 106 PRO A O 1
ATOM 802 N N . THR A 1 107 ? -5.506 4.866 12.542 1.00 95.12 107 THR A N 1
ATOM 803 C CA . THR A 1 107 ? -4.470 5.713 11.942 1.00 95.12 107 THR A CA 1
ATOM 804 C C . THR A 1 107 ? -4.004 5.124 10.608 1.00 95.12 107 THR A C 1
ATOM 806 O O . THR A 1 107 ? -3.743 3.929 10.503 1.00 95.12 107 THR A O 1
ATOM 809 N N . ILE A 1 108 ? -3.825 5.970 9.593 1.00 96.19 108 ILE A N 1
ATOM 810 C CA . ILE A 1 108 ? -3.334 5.587 8.265 1.00 96.19 108 ILE A CA 1
ATOM 811 C C . ILE A 1 108 ? -2.037 6.340 7.963 1.00 96.19 108 ILE A C 1
ATOM 813 O O . ILE A 1 108 ? -2.029 7.560 7.774 1.00 96.19 108 ILE A O 1
ATOM 817 N N . TYR A 1 109 ? -0.923 5.621 7.868 1.00 95.56 109 TYR A N 1
ATOM 818 C CA . TYR A 1 109 ? 0.359 6.159 7.424 1.00 95.56 109 TYR A CA 1
ATOM 819 C C . TYR A 1 109 ? 0.481 6.026 5.904 1.00 95.56 109 TYR A C 1
ATOM 821 O O . TYR A 1 109 ? 0.861 4.977 5.383 1.00 95.56 109 TYR A O 1
ATOM 829 N N . LEU A 1 110 ? 0.183 7.113 5.191 1.00 96.06 110 LEU A N 1
ATOM 830 C CA . LEU A 1 110 ? 0.296 7.175 3.736 1.00 96.06 110 LEU A CA 1
ATOM 831 C C . LEU A 1 110 ? 1.719 7.564 3.332 1.00 96.06 110 LEU A C 1
ATOM 833 O O . LEU A 1 110 ? 2.254 8.568 3.803 1.00 96.06 110 LEU A O 1
ATOM 837 N N . ARG A 1 111 ? 2.339 6.802 2.437 1.00 94.50 111 ARG A N 1
ATOM 838 C CA . ARG A 1 111 ? 3.581 7.188 1.759 1.00 94.50 111 ARG A CA 1
ATOM 839 C C . ARG A 1 111 ? 3.441 6.942 0.267 1.00 94.50 111 ARG A C 1
ATOM 841 O O . ARG A 1 111 ? 2.834 5.965 -0.150 1.00 94.50 111 ARG A O 1
ATOM 848 N N . THR A 1 112 ? 4.039 7.813 -0.533 1.00 94.31 112 THR A N 1
ATOM 849 C CA . THR A 1 112 ? 4.023 7.717 -1.998 1.00 94.31 112 THR A CA 1
ATOM 850 C C . THR A 1 112 ? 5.438 7.572 -2.526 1.00 94.31 112 THR A C 1
ATOM 852 O O . THR A 1 112 ? 6.336 8.290 -2.073 1.00 94.31 112 THR A O 1
ATOM 855 N N . ARG A 1 113 ? 5.643 6.716 -3.523 1.00 93.19 113 ARG A N 1
ATOM 856 C CA . ARG A 1 113 ? 6.945 6.549 -4.162 1.00 93.19 113 ARG A CA 1
ATOM 857 C C . ARG A 1 113 ? 6.776 6.300 -5.655 1.00 93.19 113 ARG A C 1
ATOM 859 O O . ARG A 1 113 ? 6.077 5.375 -6.049 1.00 93.19 113 ARG A O 1
ATOM 866 N N . GLY A 1 114 ? 7.440 7.114 -6.474 1.00 90.00 114 GLY A N 1
ATOM 867 C CA . GLY A 1 114 ? 7.588 6.837 -7.903 1.00 90.00 114 GLY A CA 1
ATOM 868 C C . GLY A 1 114 ? 8.556 5.677 -8.131 1.00 90.00 114 GLY A C 1
ATOM 869 O O . GLY A 1 114 ? 9.421 5.416 -7.294 1.00 90.00 114 GLY A O 1
ATOM 870 N N . ARG A 1 115 ? 8.409 4.973 -9.253 1.00 87.25 115 ARG A N 1
ATOM 871 C CA . ARG A 1 115 ? 9.278 3.839 -9.586 1.00 87.25 115 ARG A CA 1
ATOM 872 C C . ARG A 1 115 ? 10.746 4.266 -9.697 1.00 87.25 115 ARG A C 1
ATOM 874 O O . ARG A 1 115 ? 11.060 5.264 -10.346 1.00 87.25 115 ARG A O 1
ATOM 881 N N . ASP A 1 116 ? 11.654 3.471 -9.146 1.00 84.69 116 ASP A N 1
ATOM 882 C CA . ASP A 1 116 ? 13.073 3.632 -9.451 1.00 84.69 116 ASP A CA 1
ATOM 883 C C . ASP A 1 116 ? 13.339 3.194 -10.905 1.00 84.69 116 ASP A C 1
ATOM 885 O O . ASP A 1 116 ? 12.806 2.189 -11.387 1.00 84.69 116 ASP A O 1
ATOM 889 N N . GLN A 1 117 ? 14.183 3.937 -11.623 1.00 66.44 117 GLN A N 1
ATOM 890 C CA . GLN A 1 117 ? 14.530 3.610 -13.006 1.00 66.44 117 GLN A CA 1
ATOM 891 C C . GLN A 1 117 ? 15.453 2.383 -13.045 1.00 66.44 117 GLN A C 1
ATOM 893 O O . GLN A 1 117 ? 16.637 2.453 -12.712 1.00 66.44 117 GLN A O 1
ATOM 898 N N . ARG A 1 118 ? 14.905 1.239 -13.465 1.00 67.06 118 ARG A N 1
ATOM 899 C CA . ARG A 1 118 ? 15.628 -0.019 -13.693 1.00 67.06 118 ARG A CA 1
ATOM 900 C C . ARG A 1 118 ? 15.362 -0.503 -15.128 1.00 67.06 118 ARG A C 1
ATOM 902 O O . ARG A 1 118 ? 14.244 -0.343 -15.616 1.00 67.06 118 ARG A O 1
ATOM 909 N N . PRO A 1 119 ? 16.359 -1.070 -15.833 1.00 56.50 119 PRO A N 1
ATOM 910 C CA . PRO A 1 119 ? 16.133 -1.678 -17.141 1.00 56.50 119 PRO A CA 1
ATOM 911 C C . PRO A 1 119 ? 15.260 -2.937 -17.021 1.00 56.50 119 PRO A C 1
ATOM 913 O O . PRO A 1 119 ? 15.419 -3.726 -16.092 1.00 56.50 119 PRO A O 1
ATOM 916 N N . GLY A 1 120 ? 14.369 -3.144 -17.993 1.00 66.31 120 GLY A N 1
ATOM 917 C CA . GLY A 1 120 ? 13.457 -4.290 -18.034 1.00 66.31 120 GLY A CA 1
ATOM 918 C C . GLY A 1 120 ? 12.095 -4.018 -17.388 1.00 66.31 120 GLY A C 1
ATOM 919 O O . GLY A 1 120 ? 11.688 -2.872 -17.222 1.00 66.31 120 GLY A O 1
ATOM 920 N N . ASN A 1 121 ? 11.367 -5.089 -17.062 1.00 74.12 121 ASN A N 1
ATOM 921 C CA . ASN A 1 121 ? 10.009 -5.020 -16.503 1.00 74.12 121 ASN A CA 1
ATOM 922 C C . ASN A 1 121 ? 9.979 -5.079 -14.962 1.00 74.12 121 ASN A C 1
ATOM 924 O O . ASN A 1 121 ? 8.921 -5.270 -14.366 1.00 74.12 121 ASN A O 1
ATOM 928 N N . HIS A 1 122 ? 11.139 -4.920 -14.323 1.00 83.81 122 HIS A N 1
ATOM 929 C CA . HIS A 1 122 ? 11.293 -4.951 -12.874 1.00 83.81 122 HIS A CA 1
ATOM 930 C C . HIS A 1 122 ? 11.092 -3.549 -12.291 1.00 83.81 122 HIS A C 1
ATOM 932 O O . HIS A 1 122 ? 11.848 -2.627 -12.596 1.00 83.81 122 HIS A O 1
ATOM 938 N N . ARG A 1 123 ? 10.067 -3.387 -11.452 1.00 88.19 123 ARG A N 1
ATOM 939 C CA . ARG A 1 123 ? 9.759 -2.132 -10.755 1.00 88.19 123 ARG A CA 1
ATOM 940 C C . ARG A 1 123 ? 10.195 -2.240 -9.298 1.00 88.19 123 ARG A C 1
ATOM 942 O O . ARG A 1 123 ? 9.976 -3.274 -8.668 1.00 88.19 123 ARG A O 1
ATOM 949 N N . VAL A 1 124 ? 10.812 -1.184 -8.776 1.00 90.88 124 VAL A N 1
ATOM 950 C CA . VAL A 1 124 ? 11.275 -1.114 -7.384 1.00 90.88 124 VAL A CA 1
ATOM 951 C C . VAL A 1 124 ? 10.788 0.183 -6.755 1.00 90.88 124 VAL A C 1
ATOM 953 O O . VAL A 1 124 ? 10.890 1.248 -7.366 1.00 90.88 124 VAL A O 1
ATOM 956 N N . TYR A 1 125 ? 10.279 0.072 -5.533 1.00 93.31 125 TYR A N 1
ATOM 957 C CA . TYR A 1 125 ? 9.804 1.171 -4.704 1.00 93.31 125 TYR A CA 1
ATOM 958 C C . TYR A 1 125 ? 10.365 0.986 -3.300 1.00 93.31 125 TYR A C 1
ATOM 960 O O . TYR A 1 125 ? 10.346 -0.119 -2.768 1.00 93.31 125 TYR A O 1
ATOM 968 N N . TRP A 1 126 ? 10.836 2.056 -2.675 1.00 90.69 126 TRP A N 1
ATOM 969 C CA . TRP A 1 126 ? 11.260 2.031 -1.279 1.00 90.69 126 TRP A CA 1
ATOM 970 C C . TRP A 1 126 ? 10.557 3.130 -0.496 1.00 90.69 126 TRP A C 1
ATOM 972 O O . TRP A 1 126 ? 10.361 4.241 -0.995 1.00 90.69 126 TRP A O 1
ATOM 982 N N . PHE A 1 127 ? 10.171 2.827 0.737 1.00 92.62 127 PHE A N 1
ATOM 983 C CA . PHE A 1 127 ? 9.363 3.735 1.548 1.00 92.62 127 PHE A CA 1
ATOM 984 C C . PHE A 1 127 ? 10.055 4.054 2.862 1.00 92.62 127 PHE A C 1
ATOM 986 O O . PHE A 1 127 ? 10.420 3.158 3.599 1.00 92.62 127 PHE A O 1
ATOM 993 N N . GLY A 1 128 ? 10.209 5.336 3.191 1.00 90.31 128 GLY A N 1
ATOM 994 C CA . GLY A 1 128 ? 10.693 5.749 4.509 1.00 90.31 128 GLY A CA 1
ATOM 995 C C . GLY A 1 128 ? 9.570 5.730 5.548 1.00 90.31 128 GLY A C 1
ATOM 996 O O . GLY A 1 128 ? 8.685 6.595 5.530 1.00 90.31 128 GLY A O 1
ATOM 997 N N . LEU A 1 129 ? 9.605 4.764 6.469 1.00 91.31 129 LEU A N 1
ATOM 998 C CA . LEU A 1 129 ? 8.653 4.642 7.574 1.00 91.31 129 LEU A CA 1
ATOM 999 C C . LEU A 1 129 ? 9.357 4.919 8.904 1.00 91.31 129 LEU A C 1
ATOM 1001 O O . LEU A 1 129 ? 10.171 4.117 9.361 1.00 91.31 129 LEU A O 1
ATOM 1005 N N . ARG A 1 130 ? 9.035 6.059 9.535 1.00 89.75 130 ARG A N 1
ATOM 1006 C CA . ARG A 1 130 ? 9.546 6.431 10.870 1.00 89.75 130 ARG A CA 1
ATOM 1007 C C . ARG A 1 130 ? 9.254 5.328 11.876 1.00 89.75 130 ARG A C 1
ATOM 1009 O O . ARG A 1 130 ? 8.173 4.753 11.828 1.00 89.75 130 ARG A O 1
ATOM 1016 N N . LEU A 1 131 ? 10.177 5.088 12.811 1.00 87.56 131 LEU A N 1
ATOM 1017 C CA . LEU A 1 131 ? 10.024 4.033 13.823 1.00 87.56 131 LEU A CA 1
ATOM 1018 C C . LEU A 1 131 ? 8.697 4.128 14.587 1.00 87.56 131 LEU A C 1
ATOM 1020 O O . LEU A 1 131 ? 8.038 3.112 14.754 1.00 87.56 131 LEU A O 1
ATOM 1024 N N . ALA A 1 132 ? 8.250 5.343 14.919 1.00 87.38 132 ALA A N 1
ATOM 1025 C CA . ALA A 1 132 ? 6.971 5.574 15.595 1.00 87.38 132 ALA A CA 1
ATOM 1026 C C . ALA A 1 132 ? 5.746 5.039 14.826 1.00 87.38 132 ALA A C 1
ATOM 1028 O O . ALA A 1 132 ? 4.724 4.751 15.433 1.00 87.38 132 ALA A O 1
ATOM 1029 N N . CYS A 1 133 ? 5.827 4.896 13.497 1.00 90.31 133 CYS A N 1
ATOM 1030 C CA . CYS A 1 133 ? 4.746 4.313 12.701 1.00 90.31 133 CYS A CA 1
ATOM 1031 C C . CYS A 1 133 ? 4.603 2.794 12.901 1.00 90.31 133 CYS A C 1
ATOM 1033 O O . CYS A 1 133 ? 3.607 2.223 12.480 1.00 90.31 133 CYS A O 1
ATOM 1035 N N . TRP A 1 134 ? 5.598 2.141 13.501 1.00 91.81 134 TRP A N 1
ATOM 1036 C CA . TRP A 1 134 ? 5.611 0.703 13.778 1.00 91.81 134 TRP A CA 1
ATOM 1037 C C . TRP A 1 134 ? 5.175 0.370 15.205 1.00 91.81 134 TRP A C 1
ATOM 1039 O O . TRP A 1 134 ? 5.155 -0.801 15.572 1.00 91.81 134 TRP A O 1
ATOM 1049 N N . ASP A 1 135 ? 4.897 1.384 16.025 1.00 90.94 135 ASP A N 1
ATOM 1050 C CA . ASP A 1 135 ? 4.572 1.206 17.441 1.00 90.94 135 ASP A CA 1
ATOM 1051 C C . ASP A 1 135 ? 3.049 1.159 17.689 1.00 90.94 135 ASP A C 1
ATOM 1053 O O . ASP A 1 135 ? 2.620 0.842 18.795 1.00 90.94 135 ASP A O 1
ATOM 1057 N N . ASP A 1 136 ? 2.239 1.432 16.658 1.00 92.50 136 ASP A N 1
ATOM 1058 C CA . ASP A 1 136 ? 0.775 1.320 16.667 1.00 92.50 136 ASP A CA 1
ATOM 1059 C C . ASP A 1 136 ? 0.337 0.113 15.807 1.00 92.50 136 ASP A C 1
ATOM 1061 O O . ASP A 1 136 ? 0.301 0.233 14.580 1.00 92.50 136 ASP A O 1
ATOM 1065 N N . PRO A 1 137 ? 0.048 -1.062 16.404 1.00 94.19 137 PRO A N 1
AT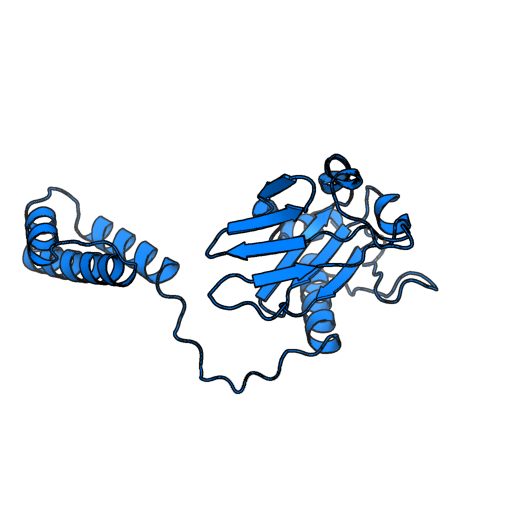OM 1066 C CA . PRO A 1 137 ? -0.340 -2.262 15.656 1.00 94.19 137 PRO A CA 1
ATOM 1067 C C . PRO A 1 137 ? -1.714 -2.139 14.978 1.00 94.19 137 PRO A C 1
ATOM 1069 O O . PRO A 1 137 ? -1.961 -2.829 13.987 1.00 94.19 137 PRO A O 1
ATOM 1072 N N . ASP A 1 138 ? -2.587 -1.257 15.473 1.00 94.62 138 ASP A N 1
ATOM 1073 C CA . ASP A 1 138 ? -3.931 -1.046 14.928 1.00 94.62 138 ASP A CA 1
ATOM 1074 C C . ASP A 1 138 ? -3.940 -0.079 13.737 1.00 94.62 138 ASP A C 1
ATOM 1076 O O . ASP A 1 138 ? -4.933 0.017 13.010 1.00 94.62 138 ASP A O 1
ATOM 1080 N N . ALA A 1 139 ? -2.822 0.609 13.498 1.00 95.75 139 ALA A N 1
ATOM 1081 C CA . ALA A 1 139 ? -2.641 1.461 12.339 1.00 95.75 139 ALA A CA 1
ATOM 1082 C C . ALA A 1 139 ? -2.485 0.668 11.031 1.00 95.75 139 ALA A C 1
ATOM 1084 O O . ALA A 1 139 ? -2.273 -0.548 10.993 1.00 95.75 139 ALA A O 1
ATOM 1085 N N . TRP A 1 140 ? -2.539 1.408 9.926 1.00 97.56 140 TRP A N 1
ATOM 1086 C CA . TRP A 1 140 ? -2.377 0.901 8.570 1.00 97.56 140 TRP A CA 1
ATOM 1087 C C . TRP A 1 140 ? -1.232 1.599 7.846 1.00 97.56 140 TRP A C 1
ATOM 1089 O O . TRP A 1 140 ? -1.094 2.824 7.897 1.00 97.56 140 TRP A O 1
ATOM 1099 N N . PHE A 1 141 ? -0.453 0.828 7.096 1.00 97.44 141 PHE A N 1
ATOM 1100 C CA . PHE A 1 141 ? 0.412 1.353 6.050 1.00 97.44 141 PHE A CA 1
ATOM 1101 C C . PHE A 1 141 ? -0.352 1.387 4.729 1.00 97.44 141 PHE A C 1
ATOM 1103 O O . PHE A 1 141 ? -0.901 0.378 4.289 1.00 97.44 141 PHE A O 1
ATOM 1110 N N . VAL A 1 142 ? -0.339 2.552 4.079 1.00 97.81 142 VAL A N 1
ATOM 1111 C CA . VAL A 1 142 ? -0.760 2.710 2.684 1.00 97.81 142 VAL A CA 1
ATOM 1112 C C . VAL A 1 142 ? 0.443 3.213 1.899 1.00 97.81 142 VAL A C 1
ATOM 1114 O O . VAL A 1 142 ? 0.863 4.362 2.046 1.00 97.81 142 VAL A O 1
ATOM 1117 N N . LEU A 1 143 ? 1.040 2.337 1.096 1.00 97.38 143 LEU A N 1
ATOM 1118 C CA . LEU A 1 143 ? 2.256 2.609 0.333 1.00 97.38 143 LEU A CA 1
ATOM 1119 C C . LEU A 1 143 ? 1.916 2.677 -1.157 1.00 97.38 143 LEU A C 1
ATOM 1121 O O . LEU A 1 143 ? 1.861 1.659 -1.847 1.00 97.38 143 LEU A O 1
ATOM 1125 N N . GLN A 1 144 ? 1.663 3.886 -1.647 1.00 97.06 144 GLN A N 1
ATOM 1126 C CA . GLN A 1 144 ? 1.304 4.143 -3.037 1.00 97.06 144 GLN A CA 1
ATOM 1127 C C . GLN A 1 144 ? 2.546 4.031 -3.934 1.00 97.06 144 GLN A C 1
ATOM 1129 O O . GLN A 1 144 ? 3.486 4.826 -3.812 1.00 97.06 144 GLN A O 1
ATOM 1134 N N . CYS A 1 145 ? 2.536 3.046 -4.832 1.00 93.69 145 CYS A N 1
ATOM 1135 C CA . CYS A 1 145 ? 3.604 2.735 -5.776 1.00 93.69 145 CYS A CA 1
ATOM 1136 C C . CYS A 1 145 ? 3.250 3.307 -7.154 1.00 93.69 145 CYS A C 1
ATOM 1138 O O . CYS A 1 145 ? 2.467 2.713 -7.898 1.00 93.69 145 CYS A O 1
ATOM 1140 N N . ASP A 1 146 ? 3.828 4.459 -7.506 1.00 91.69 146 ASP A N 1
ATOM 1141 C CA . ASP A 1 146 ? 3.449 5.209 -8.712 1.00 91.69 146 ASP A CA 1
ATOM 1142 C C . ASP A 1 146 ? 1.916 5.441 -8.735 1.00 91.69 146 ASP A C 1
ATOM 1144 O O . ASP A 1 146 ? 1.285 5.585 -7.687 1.00 91.69 146 ASP A O 1
ATOM 1148 N N . LEU A 1 147 ? 1.290 5.442 -9.907 1.00 87.69 147 LEU A N 1
ATOM 1149 C CA . LEU A 1 147 ? -0.152 5.233 -10.075 1.00 87.69 147 LEU A CA 1
ATOM 1150 C C . LEU A 1 147 ? -0.483 3.781 -10.452 1.00 87.69 147 LEU A C 1
ATOM 1152 O O . LEU A 1 147 ? -1.532 3.524 -11.037 1.00 87.69 147 LEU A O 1
ATOM 1156 N N . ASP A 1 148 ? 0.425 2.845 -10.166 1.00 87.06 148 ASP A N 1
ATOM 1157 C CA . ASP A 1 148 ? 0.296 1.456 -10.600 1.00 87.06 148 ASP A CA 1
ATOM 1158 C C . ASP A 1 148 ? -0.532 0.613 -9.619 1.00 87.06 148 ASP A C 1
ATOM 1160 O O . ASP A 1 148 ? -1.361 -0.182 -10.052 1.00 87.06 148 ASP A O 1
ATOM 1164 N N . PHE A 1 149 ? -0.259 0.734 -8.315 1.00 92.38 149 PHE A N 1
ATOM 1165 C CA . PHE A 1 149 ? -0.917 -0.010 -7.229 1.00 92.38 149 PHE A CA 1
ATOM 1166 C C . PHE A 1 149 ? -0.557 0.595 -5.862 1.00 92.38 149 PHE A C 1
ATOM 1168 O O . PHE A 1 149 ? 0.371 1.403 -5.756 1.00 92.38 149 PHE A O 1
ATOM 1175 N N . ALA A 1 150 ? -1.229 0.159 -4.800 1.00 96.25 150 ALA A N 1
ATOM 1176 C CA . ALA A 1 150 ? -0.825 0.424 -3.422 1.00 96.25 150 ALA A CA 1
ATOM 1177 C C . ALA A 1 150 ? -0.575 -0.873 -2.646 1.00 96.25 150 ALA A C 1
ATOM 1179 O O . ALA A 1 150 ? -1.191 -1.901 -2.912 1.00 96.25 150 ALA A O 1
ATOM 1180 N N . ILE A 1 151 ? 0.307 -0.822 -1.650 1.00 97.88 151 ILE A N 1
ATOM 1181 C CA . ILE A 1 151 ? 0.318 -1.819 -0.574 1.00 97.88 151 ILE A CA 1
ATOM 1182 C C . ILE A 1 151 ? -0.535 -1.275 0.566 1.00 97.88 151 ILE A C 1
ATOM 1184 O O . ILE A 1 151 ? -0.242 -0.195 1.079 1.00 97.88 151 ILE A O 1
ATOM 1188 N N . VAL A 1 152 ? -1.577 -2.011 0.941 1.00 97.75 152 VAL A N 1
ATOM 1189 C CA . VAL A 1 152 ? -2.531 -1.664 1.997 1.00 97.75 152 VAL A CA 1
ATOM 1190 C C . VAL A 1 152 ? -2.495 -2.781 3.030 1.00 97.75 152 VAL A C 1
ATOM 1192 O O . VAL A 1 152 ? -2.919 -3.903 2.763 1.00 97.75 152 VAL A O 1
ATOM 1195 N N . VAL A 1 153 ? -1.918 -2.500 4.194 1.00 97.06 153 VAL A N 1
ATOM 1196 C CA . VAL A 1 153 ? -1.611 -3.535 5.187 1.00 97.06 153 VAL A CA 1
ATOM 1197 C C . VAL A 1 153 ? -1.708 -2.991 6.604 1.00 97.06 153 VAL A C 1
ATOM 1199 O O . VAL A 1 153 ? -1.338 -1.841 6.855 1.00 97.06 153 VAL A O 1
ATOM 1202 N N . ARG A 1 154 ? -2.187 -3.816 7.538 1.00 97.12 154 ARG A N 1
ATOM 1203 C CA . ARG A 1 154 ? -2.131 -3.494 8.967 1.00 97.12 154 ARG A CA 1
ATOM 1204 C C . ARG A 1 154 ? -0.684 -3.501 9.430 1.00 97.12 154 ARG A C 1
ATOM 1206 O O . ARG A 1 154 ? 0.096 -4.358 9.022 1.00 97.12 154 ARG A O 1
ATOM 1213 N N . VAL A 1 155 ? -0.325 -2.575 10.313 1.00 96.62 155 VAL A N 1
ATOM 1214 C CA . VAL A 1 155 ? 1.026 -2.543 10.887 1.00 96.62 155 VAL A CA 1
ATOM 1215 C C . VAL A 1 155 ? 1.340 -3.877 11.569 1.00 96.62 155 VAL A C 1
ATOM 1217 O O . VAL A 1 155 ? 2.431 -4.409 11.362 1.00 96.62 155 VAL A O 1
ATOM 1220 N N . GLU A 1 156 ? 0.366 -4.454 12.286 1.00 97.19 156 GLU A N 1
ATOM 1221 C CA . GLU A 1 156 ? 0.447 -5.770 12.938 1.00 97.19 156 GLU A CA 1
ATOM 1222 C C . GLU A 1 156 ? 1.002 -6.880 12.025 1.00 97.19 156 GLU A C 1
ATOM 1224 O O . GLU A 1 156 ? 1.912 -7.605 12.430 1.00 97.19 156 GLU A O 1
ATOM 1229 N N . ASP A 1 157 ? 0.541 -6.964 10.774 1.00 94.88 157 ASP A N 1
ATOM 1230 C CA . ASP A 1 157 ? 0.939 -8.017 9.827 1.00 94.88 157 ASP A CA 1
ATOM 1231 C C . ASP A 1 157 ? 2.407 -7.909 9.391 1.00 94.88 157 ASP A C 1
ATOM 1233 O O . ASP A 1 157 ? 3.024 -8.885 8.953 1.00 94.88 157 ASP A O 1
ATOM 1237 N N . TRP A 1 158 ? 2.979 -6.709 9.488 1.00 94.44 158 TRP A N 1
ATOM 1238 C CA . TRP A 1 158 ? 4.366 -6.432 9.129 1.00 94.44 158 TRP A CA 1
ATOM 1239 C C . TRP A 1 158 ? 5.318 -6.466 10.326 1.00 94.44 158 TRP A C 1
ATOM 1241 O O . TRP A 1 158 ? 6.530 -6.593 10.127 1.00 94.44 158 TRP A O 1
ATOM 1251 N N . LEU A 1 159 ? 4.805 -6.420 11.562 1.00 94.94 159 LEU A N 1
ATOM 1252 C CA . LEU A 1 159 ? 5.625 -6.478 12.776 1.00 94.94 159 LEU A CA 1
ATOM 1253 C C . LEU A 1 159 ? 6.575 -7.687 12.830 1.00 94.94 159 LEU A C 1
ATOM 1255 O O . LEU A 1 159 ? 7.739 -7.470 13.177 1.00 94.94 159 LEU A O 1
ATOM 1259 N N . PRO A 1 160 ? 6.184 -8.920 12.436 1.00 95.25 160 PRO A N 1
ATOM 1260 C CA . PRO A 1 160 ? 7.096 -10.071 12.441 1.00 95.25 160 PRO A CA 1
ATOM 1261 C C . PRO A 1 160 ? 8.342 -9.895 11.559 1.00 95.25 160 PRO A C 1
ATOM 1263 O O . PRO A 1 160 ? 9.357 -10.562 11.766 1.00 95.25 160 PRO A O 1
ATOM 1266 N N . TYR A 1 161 ? 8.276 -8.998 10.573 1.00 93.12 161 TYR A N 1
ATOM 1267 C CA . TYR A 1 161 ? 9.352 -8.730 9.620 1.00 93.12 161 TYR A CA 1
ATOM 1268 C C . TYR A 1 161 ? 10.089 -7.414 9.908 1.00 93.12 161 TYR A C 1
ATOM 1270 O O . TYR A 1 161 ? 11.100 -7.144 9.263 1.00 93.12 161 TYR A O 1
ATOM 1278 N N . ARG A 1 162 ? 9.633 -6.611 10.886 1.00 92.69 162 ARG A N 1
ATOM 1279 C CA . ARG A 1 162 ? 10.148 -5.261 11.199 1.00 92.69 162 ARG A CA 1
ATOM 1280 C C . ARG A 1 162 ? 11.674 -5.209 11.275 1.00 92.69 162 ARG A C 1
ATOM 1282 O O . ARG A 1 162 ? 12.280 -4.321 10.685 1.00 92.69 162 ARG A O 1
ATOM 1289 N N . ASP A 1 163 ? 12.298 -6.153 11.976 1.00 90.94 163 ASP A N 1
ATOM 1290 C CA . ASP A 1 163 ? 13.751 -6.143 12.200 1.00 90.94 163 ASP A CA 1
ATOM 1291 C C . ASP A 1 163 ? 14.573 -6.681 11.024 1.00 90.94 163 ASP A C 1
ATOM 1293 O O . ASP A 1 163 ? 15.784 -6.476 10.975 1.00 90.94 163 ASP A O 1
ATOM 1297 N N . GLN A 1 164 ? 13.917 -7.326 10.059 1.00 91.75 164 GLN A N 1
ATOM 1298 C CA . GLN A 1 164 ? 14.533 -7.797 8.817 1.00 91.75 164 GLN A CA 1
ATOM 1299 C C . GLN A 1 164 ? 14.522 -6.719 7.723 1.00 91.75 164 GLN A C 1
ATOM 1301 O O . GLN A 1 164 ? 15.240 -6.840 6.731 1.00 91.75 164 GLN A O 1
ATOM 1306 N N . ILE A 1 165 ? 13.725 -5.663 7.911 1.00 92.06 165 ILE A N 1
ATOM 1307 C CA . ILE A 1 165 ? 13.643 -4.512 7.014 1.00 92.06 165 ILE A CA 1
ATOM 1308 C C . ILE A 1 165 ? 14.801 -3.555 7.291 1.00 92.06 165 ILE A C 1
ATOM 1310 O O . ILE A 1 165 ? 15.057 -3.185 8.446 1.00 92.06 165 ILE A O 1
ATOM 1314 N N . GLY A 1 166 ? 15.484 -3.136 6.221 1.00 86.62 166 GLY A N 1
ATOM 1315 C CA . GLY A 1 166 ? 16.624 -2.228 6.305 1.00 86.62 166 GLY A CA 1
ATOM 1316 C C . GLY A 1 166 ? 16.284 -0.907 6.997 1.00 86.62 166 GLY A C 1
ATOM 1317 O O . GLY A 1 166 ? 15.134 -0.463 6.996 1.00 86.62 166 GLY A O 1
ATOM 1318 N N . THR A 1 167 ? 17.284 -0.268 7.600 1.00 87.19 167 THR A N 1
ATOM 1319 C CA . THR A 1 167 ? 17.142 1.052 8.228 1.00 87.19 167 THR A CA 1
ATOM 1320 C C . THR A 1 167 ? 17.943 2.114 7.494 1.00 87.19 167 THR A C 1
ATOM 1322 O O . THR A 1 167 ? 18.886 1.823 6.754 1.00 87.19 167 THR A O 1
ATOM 1325 N N . THR A 1 168 ? 17.549 3.372 7.688 1.00 80.56 168 THR A N 1
ATOM 1326 C CA . THR A 1 168 ? 18.364 4.519 7.277 1.00 80.56 168 THR A CA 1
ATOM 1327 C C . THR A 1 168 ? 19.688 4.544 8.047 1.00 80.56 168 THR A C 1
ATOM 1329 O O . THR A 1 168 ? 19.804 3.972 9.126 1.00 80.56 168 THR A O 1
ATOM 1332 N N . GLN A 1 169 ? 20.689 5.275 7.543 1.00 75.81 169 GLN A N 1
ATOM 1333 C CA . GLN A 1 169 ? 21.966 5.463 8.257 1.00 75.81 169 GLN A CA 1
ATOM 1334 C C . GLN A 1 169 ? 21.799 6.093 9.651 1.00 75.81 169 GLN A C 1
ATOM 1336 O O . GLN A 1 169 ? 22.607 5.845 10.539 1.00 75.81 169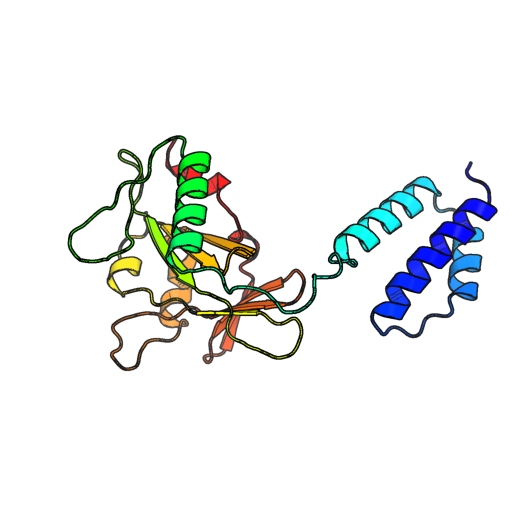 GLN A O 1
ATOM 1341 N N . GLU A 1 170 ? 20.759 6.908 9.832 1.00 78.56 170 GLU A N 1
ATOM 1342 C CA . GLU A 1 170 ? 20.402 7.538 11.110 1.00 78.56 170 GLU A CA 1
ATOM 1343 C C . GLU A 1 170 ? 19.561 6.626 12.020 1.00 78.56 170 GLU A C 1
ATOM 1345 O O . GLU A 1 170 ? 19.177 7.044 13.109 1.00 78.56 170 GLU A O 1
ATOM 1350 N N . ASP A 1 171 ? 19.229 5.417 11.557 1.00 80.06 171 ASP A N 1
ATOM 1351 C CA . ASP A 1 171 ? 18.423 4.403 12.248 1.00 80.06 171 ASP A CA 1
ATOM 1352 C C . ASP A 1 171 ? 17.056 4.905 12.753 1.00 80.06 171 ASP A C 1
ATOM 1354 O O . ASP A 1 171 ? 16.464 4.381 13.689 1.00 80.06 171 ASP A O 1
ATOM 1358 N N . ASN A 1 172 ? 16.523 5.954 12.123 1.00 83.31 172 ASN A N 1
ATOM 1359 C CA . ASN A 1 172 ? 15.269 6.603 12.517 1.00 83.31 172 ASN A CA 1
ATOM 1360 C C . ASN A 1 172 ? 14.059 6.154 11.683 1.00 83.31 172 ASN A C 1
ATOM 1362 O O . ASN A 1 172 ? 12.917 6.541 11.969 1.00 83.31 172 ASN A O 1
ATOM 1366 N N . GLN A 1 173 ? 14.293 5.354 10.640 1.00 89.00 173 GLN A N 1
ATOM 1367 C CA . GLN A 1 173 ? 13.268 4.838 9.741 1.00 89.00 173 GLN A CA 1
ATOM 1368 C C . GLN A 1 173 ? 13.612 3.420 9.290 1.00 89.00 173 GLN A C 1
ATOM 1370 O O . GLN A 1 173 ? 14.771 3.117 9.011 1.00 89.00 173 GLN A O 1
ATOM 1375 N N . ARG A 1 174 ? 12.579 2.591 9.137 1.00 90.88 174 ARG A N 1
ATOM 1376 C CA . ARG A 1 174 ? 12.631 1.350 8.358 1.00 90.88 174 ARG A CA 1
ATOM 1377 C C . ARG A 1 174 ? 12.333 1.673 6.893 1.00 90.88 174 ARG A C 1
ATOM 1379 O O . ARG A 1 174 ? 11.517 2.556 6.613 1.00 90.88 174 ARG A O 1
ATOM 1386 N N . GLN A 1 175 ? 12.995 0.973 5.979 1.00 91.75 175 GLN A N 1
ATOM 1387 C CA . GLN A 1 175 ? 12.956 1.220 4.540 1.00 91.75 175 GLN A CA 1
ATOM 1388 C C . GLN A 1 175 ? 12.537 -0.032 3.756 1.00 91.75 175 GLN A C 1
ATOM 1390 O O . GLN A 1 175 ? 13.383 -0.624 3.092 1.00 91.75 175 GLN A O 1
ATOM 1395 N N . PRO A 1 176 ? 11.260 -0.457 3.820 1.00 93.62 176 PRO A N 1
ATOM 1396 C CA . PRO A 1 176 ? 10.786 -1.591 3.034 1.00 93.62 176 PRO A CA 1
ATOM 1397 C C . PRO A 1 176 ? 10.989 -1.366 1.533 1.00 93.62 176 PRO A C 1
ATOM 1399 O O . PRO A 1 176 ? 10.554 -0.344 0.988 1.00 93.62 176 PRO A O 1
ATOM 1402 N N . HIS A 1 177 ? 11.603 -2.346 0.874 1.00 94.19 177 HIS A N 1
ATOM 1403 C CA . HIS A 1 177 ? 11.819 -2.387 -0.569 1.00 94.19 177 HIS A CA 1
ATOM 1404 C C . HIS A 1 177 ? 10.788 -3.297 -1.240 1.00 94.19 177 HIS A C 1
ATOM 1406 O O . HIS A 1 177 ? 10.859 -4.525 -1.172 1.00 94.19 177 HIS A O 1
ATOM 1412 N N . VAL A 1 178 ? 9.832 -2.687 -1.933 1.00 95.00 178 VAL A N 1
ATOM 1413 C CA . VAL A 1 178 ? 8.804 -3.371 -2.714 1.00 95.00 178 VAL A CA 1
ATOM 1414 C C . VAL A 1 178 ? 9.298 -3.571 -4.141 1.00 95.00 178 VAL A C 1
ATOM 1416 O O . VAL A 1 178 ? 9.640 -2.622 -4.845 1.00 95.00 178 VAL A O 1
ATOM 1419 N N . HIS A 1 179 ? 9.316 -4.822 -4.577 1.00 93.94 179 HIS A N 1
ATOM 1420 C CA . HIS A 1 179 ? 9.716 -5.250 -5.906 1.00 93.94 179 HIS A CA 1
ATOM 1421 C C . HIS A 1 179 ? 8.499 -5.822 -6.626 1.00 93.94 179 HIS A C 1
ATOM 1423 O O . HIS A 1 179 ? 7.799 -6.669 -6.076 1.00 93.94 179 HIS A O 1
ATOM 1429 N N . ARG A 1 180 ? 8.271 -5.398 -7.870 1.00 89.69 180 ARG A N 1
ATOM 1430 C CA . ARG A 1 180 ? 7.247 -5.978 -8.741 1.00 89.69 180 ARG A CA 1
ATOM 1431 C C . ARG A 1 180 ? 7.862 -6.468 -10.040 1.00 89.69 180 ARG A C 1
ATOM 1433 O O . ARG A 1 180 ? 8.516 -5.707 -10.755 1.00 89.69 180 ARG A O 1
ATOM 1440 N N . GLU A 1 181 ? 7.643 -7.741 -10.333 1.00 86.25 181 GLU A N 1
ATOM 1441 C CA . GLU A 1 181 ? 8.134 -8.418 -11.529 1.00 86.25 181 GLU A CA 1
ATOM 1442 C C . GLU A 1 181 ? 7.027 -9.329 -12.071 1.00 86.25 181 GLU A C 1
ATOM 1444 O O . GLU A 1 181 ? 6.632 -10.308 -11.438 1.00 86.25 181 GLU A O 1
ATOM 1449 N N . GLY A 1 182 ? 6.467 -8.965 -13.229 1.00 80.81 182 GLY A N 1
ATOM 1450 C CA . GLY A 1 182 ? 5.254 -9.604 -13.743 1.00 80.81 182 GLY A CA 1
ATOM 1451 C C . GLY A 1 182 ? 4.088 -9.482 -12.753 1.00 80.81 182 GLY A C 1
ATOM 1452 O O . GLY A 1 182 ? 3.745 -8.379 -12.319 1.00 80.81 182 GLY A O 1
ATOM 1453 N N . ASN A 1 183 ? 3.507 -10.626 -12.383 1.00 77.25 183 ASN A N 1
ATOM 1454 C CA . ASN A 1 183 ? 2.386 -10.714 -11.439 1.00 77.25 183 ASN A CA 1
ATOM 1455 C C . ASN A 1 183 ? 2.830 -10.877 -9.979 1.00 77.25 183 ASN A C 1
ATOM 1457 O O . ASN A 1 183 ? 1.986 -10.969 -9.092 1.00 77.25 183 ASN A O 1
ATOM 1461 N N . THR A 1 184 ? 4.136 -10.924 -9.726 1.00 86.25 184 THR A N 1
ATOM 1462 C CA . THR A 1 184 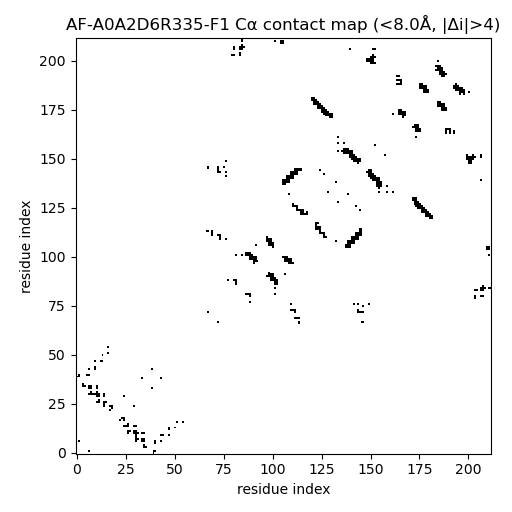? 4.676 -11.125 -8.386 1.00 86.25 184 THR A CA 1
ATOM 1463 C C . THR A 1 184 ? 5.041 -9.785 -7.768 1.00 86.25 184 THR A C 1
ATOM 1465 O O . THR A 1 184 ? 5.802 -9.010 -8.356 1.00 86.25 184 THR A O 1
ATOM 1468 N N . THR A 1 185 ? 4.537 -9.545 -6.558 1.00 91.88 185 THR A N 1
ATOM 1469 C CA . THR A 1 185 ? 4.924 -8.405 -5.724 1.00 91.88 185 THR A CA 1
ATOM 1470 C C . THR A 1 185 ? 5.533 -8.919 -4.425 1.00 91.88 185 THR A C 1
ATOM 1472 O O . THR A 1 185 ? 4.916 -9.707 -3.706 1.00 91.88 185 THR A O 1
ATOM 1475 N N . GLU A 1 186 ? 6.751 -8.480 -4.124 1.00 95.12 186 GLU A N 1
ATOM 1476 C CA . GLU A 1 186 ? 7.549 -8.968 -3.001 1.00 95.12 186 GLU A CA 1
ATOM 1477 C C . GLU A 1 186 ? 8.182 -7.826 -2.208 1.00 95.12 186 GLU A C 1
ATOM 1479 O O . GLU A 1 186 ? 8.582 -6.810 -2.772 1.00 95.12 186 GLU A O 1
ATOM 1484 N N . LEU A 1 187 ? 8.334 -8.032 -0.904 1.00 94.31 187 LEU A N 1
ATOM 1485 C CA . LEU A 1 187 ? 9.256 -7.283 -0.062 1.00 94.31 187 LEU A CA 1
ATOM 1486 C C . LEU A 1 187 ? 10.618 -7.992 -0.121 1.00 94.31 187 LEU A C 1
ATOM 1488 O O . LEU A 1 187 ? 10.712 -9.158 0.275 1.00 94.31 187 LEU A O 1
ATOM 1492 N N . ARG A 1 188 ? 11.649 -7.323 -0.653 1.00 93.12 188 ARG A N 1
ATOM 1493 C CA . ARG A 1 188 ? 12.999 -7.891 -0.820 1.00 93.12 188 ARG A CA 1
ATOM 1494 C C . ARG A 1 188 ? 14.042 -7.046 -0.101 1.00 93.12 188 ARG A C 1
ATOM 1496 O O . ARG A 1 188 ? 14.355 -5.951 -0.547 1.00 93.12 188 ARG A O 1
ATOM 1503 N N . GLU A 1 189 ? 14.651 -7.579 0.949 1.00 91.00 189 GLU A N 1
ATOM 1504 C CA . GLU A 1 189 ? 15.648 -6.848 1.738 1.00 91.00 189 GLU A CA 1
ATOM 1505 C C . GLU A 1 189 ? 17.054 -7.413 1.544 1.00 91.00 189 GLU A C 1
ATOM 1507 O O . GLU A 1 189 ? 17.251 -8.615 1.352 1.00 91.00 189 GLU A O 1
ATOM 1512 N N . ALA A 1 190 ? 18.066 -6.549 1.665 1.00 82.88 190 ALA A N 1
ATOM 1513 C CA . ALA A 1 190 ? 19.471 -6.940 1.524 1.00 82.88 190 ALA A CA 1
ATOM 1514 C C . ALA A 1 190 ? 19.906 -8.025 2.532 1.00 82.88 190 ALA A C 1
ATOM 1516 O O . ALA A 1 190 ? 20.822 -8.793 2.248 1.00 82.88 190 ALA A O 1
ATOM 1517 N N . GLY A 1 191 ? 19.230 -8.114 3.684 1.00 79.62 191 GLY A N 1
ATOM 1518 C CA . GLY A 1 191 ? 19.441 -9.150 4.700 1.00 79.62 191 GLY A CA 1
ATOM 1519 C C . GLY A 1 191 ? 18.928 -10.547 4.323 1.00 79.62 191 GLY A C 1
ATOM 1520 O O . GLY A 1 191 ? 19.074 -11.468 5.119 1.00 79.62 191 GLY A O 1
ATOM 1521 N N . GLY A 1 192 ? 18.340 -10.720 3.133 1.00 86.00 192 GLY A N 1
ATOM 1522 C CA . GLY A 1 192 ? 17.876 -12.011 2.614 1.00 86.00 192 GLY A CA 1
ATOM 1523 C C . GLY A 1 192 ? 16.377 -12.272 2.768 1.00 86.00 192 GLY A C 1
ATOM 1524 O O . GLY A 1 192 ? 15.908 -13.322 2.331 1.00 86.00 192 GLY A O 1
ATOM 1525 N N . LEU A 1 193 ? 15.612 -11.336 3.341 1.00 91.06 193 LEU A N 1
ATOM 1526 C CA . LEU A 1 193 ? 14.152 -11.429 3.361 1.00 91.06 193 LEU A CA 1
ATOM 1527 C C . LEU A 1 193 ? 13.616 -11.341 1.930 1.00 91.06 193 LEU A C 1
ATOM 1529 O O . LEU A 1 193 ? 13.877 -10.367 1.225 1.00 91.06 193 LEU A O 1
ATOM 1533 N N . VAL A 1 194 ? 12.834 -12.343 1.536 1.00 93.69 194 VAL A N 1
ATOM 1534 C CA . VAL A 1 194 ? 11.993 -12.323 0.338 1.00 93.69 194 VAL A CA 1
ATOM 1535 C C . VAL A 1 194 ? 10.610 -12.785 0.765 1.00 93.69 194 VAL A C 1
ATOM 1537 O O . VAL A 1 194 ? 10.404 -13.958 1.071 1.00 93.69 194 VAL A O 1
ATOM 1540 N N . LEU A 1 195 ? 9.674 -11.847 0.830 1.00 93.44 195 LEU A N 1
ATOM 1541 C CA . LEU A 1 195 ? 8.310 -12.099 1.275 1.00 93.44 195 LEU A CA 1
ATOM 1542 C C . LEU A 1 195 ? 7.346 -11.750 0.148 1.00 93.44 195 LEU A C 1
ATOM 1544 O O . LEU A 1 195 ? 7.337 -10.616 -0.321 1.00 93.44 195 LEU A O 1
ATOM 1548 N N . ASN A 1 196 ? 6.512 -12.703 -0.266 1.00 92.69 196 ASN A N 1
ATOM 1549 C CA . ASN A 1 196 ? 5.416 -12.416 -1.184 1.00 92.69 196 ASN A CA 1
ATOM 1550 C C . ASN A 1 196 ? 4.353 -11.587 -0.453 1.00 92.69 196 ASN A C 1
ATOM 1552 O O . ASN A 1 196 ? 3.817 -12.021 0.565 1.00 92.69 196 ASN A O 1
ATOM 1556 N N . ILE A 1 197 ? 4.057 -10.404 -0.988 1.00 94.25 197 ILE A N 1
ATOM 1557 C CA . ILE A 1 197 ? 3.134 -9.434 -0.390 1.00 94.25 197 ILE A CA 1
ATOM 1558 C C . ILE A 1 197 ? 1.866 -9.228 -1.221 1.00 94.25 197 ILE A C 1
ATOM 1560 O O . ILE A 1 197 ? 1.138 -8.262 -1.014 1.00 94.25 197 ILE A O 1
ATOM 1564 N N . SER A 1 198 ? 1.581 -10.133 -2.162 1.00 89.75 198 SER A N 1
ATOM 1565 C CA . SER A 1 198 ? 0.471 -9.992 -3.117 1.00 89.75 198 SER A CA 1
ATOM 1566 C C . SER A 1 198 ? -0.895 -9.883 -2.436 1.00 89.75 198 SER A C 1
ATOM 1568 O O . SER A 1 198 ? -1.771 -9.200 -2.947 1.00 89.75 198 SER A O 1
ATOM 1570 N N . GLN A 1 199 ? -1.063 -10.495 -1.261 1.00 91.06 199 GLN A N 1
ATOM 1571 C CA . GLN A 1 199 ? -2.288 -10.399 -0.457 1.00 91.06 199 GLN A CA 1
ATOM 1572 C C . GLN A 1 199 ? -2.584 -8.984 0.071 1.00 91.06 199 GLN A C 1
ATOM 1574 O O . GLN A 1 199 ? -3.719 -8.689 0.417 1.00 91.06 199 GLN A O 1
ATOM 1579 N N . TRP A 1 200 ? -1.577 -8.108 0.126 1.00 96.12 200 TRP A N 1
ATOM 1580 C CA . TRP A 1 200 ? -1.716 -6.723 0.583 1.00 96.12 200 TRP A CA 1
ATOM 1581 C C . TRP A 1 200 ? -1.743 -5.717 -0.574 1.00 96.12 200 TRP A C 1
ATOM 1583 O O . TRP A 1 200 ? -1.881 -4.516 -0.345 1.00 96.12 200 TRP A O 1
ATOM 1593 N N . VAL A 1 201 ? -1.595 -6.178 -1.819 1.00 94.56 201 VAL A N 1
ATOM 1594 C CA . VAL A 1 201 ? -1.684 -5.314 -3.002 1.00 94.56 201 VAL A CA 1
ATOM 1595 C C . VAL A 1 201 ? -3.139 -4.914 -3.205 1.00 94.56 201 VAL A C 1
ATOM 1597 O O . VAL A 1 201 ? -4.004 -5.773 -3.345 1.00 94.56 201 VAL A O 1
ATOM 1600 N N . ASP A 1 202 ? -3.392 -3.607 -3.212 1.00 93.81 202 ASP A N 1
ATOM 1601 C CA . ASP A 1 202 ? -4.712 -2.998 -3.382 1.00 93.81 202 ASP A CA 1
ATOM 1602 C C . ASP A 1 202 ? -5.778 -3.585 -2.440 1.00 93.81 202 ASP A C 1
ATOM 1604 O O . ASP A 1 202 ? -6.961 -3.660 -2.783 1.00 93.81 202 ASP A O 1
ATOM 1608 N N . ASN A 1 203 ? -5.368 -3.978 -1.226 1.00 93.12 203 ASN A N 1
ATOM 1609 C CA . ASN A 1 203 ? -6.240 -4.565 -0.207 1.00 93.12 203 ASN A CA 1
ATOM 1610 C C . ASN A 1 203 ? -7.125 -3.514 0.496 1.00 93.12 203 ASN A C 1
ATOM 1612 O O . ASN A 1 203 ? -7.197 -3.400 1.720 1.00 93.12 203 ASN A O 1
ATOM 1616 N N . TRP A 1 204 ? -7.801 -2.698 -0.307 1.00 93.94 204 TRP A N 1
ATOM 1617 C CA . TRP A 1 204 ? -8.693 -1.634 0.138 1.00 93.94 204 TRP A CA 1
ATOM 1618 C C . TRP A 1 204 ? -9.931 -2.177 0.863 1.00 93.94 204 TRP A C 1
ATOM 1620 O O . TRP A 1 204 ? -10.489 -1.492 1.715 1.00 93.94 204 TRP A O 1
ATOM 1630 N N . GLY A 1 205 ? -10.353 -3.407 0.545 1.00 88.94 205 GLY A N 1
ATOM 1631 C CA . GLY A 1 205 ? -11.512 -4.053 1.162 1.00 88.94 205 GLY A CA 1
ATOM 1632 C C . GLY A 1 205 ? -11.349 -4.249 2.669 1.00 88.94 205 GLY A C 1
ATOM 1633 O O . GLY A 1 205 ? -12.255 -3.896 3.424 1.00 88.94 205 GLY A O 1
ATOM 1634 N N . ASP A 1 206 ? -10.191 -4.739 3.112 1.00 91.19 206 ASP A N 1
ATOM 1635 C CA . ASP A 1 206 ? -9.928 -4.957 4.539 1.00 91.19 206 ASP A CA 1
ATOM 1636 C C . ASP A 1 206 ? -9.769 -3.631 5.294 1.00 91.19 206 ASP A C 1
ATOM 1638 O O . ASP A 1 206 ? -10.256 -3.492 6.417 1.00 91.19 206 ASP A O 1
ATOM 1642 N N . LEU A 1 207 ? -9.167 -2.617 4.656 1.00 92.88 207 LEU A N 1
ATOM 1643 C CA . LEU A 1 207 ? -9.125 -1.261 5.211 1.00 92.88 207 LEU A CA 1
ATOM 1644 C C . LEU A 1 207 ? -10.543 -0.711 5.429 1.00 92.88 207 LEU A C 1
ATOM 1646 O O . LEU A 1 207 ? -10.812 -0.108 6.467 1.00 92.88 207 LEU A O 1
ATOM 1650 N N . GLY A 1 208 ? -11.446 -0.928 4.469 1.00 90.94 208 GLY A N 1
ATOM 1651 C CA . GLY A 1 208 ? -12.853 -0.544 4.584 1.00 90.94 208 GLY A CA 1
ATOM 1652 C C . GLY A 1 208 ? -13.566 -1.256 5.734 1.00 90.94 208 GLY A C 1
ATOM 1653 O O . GLY A 1 208 ? -14.228 -0.609 6.539 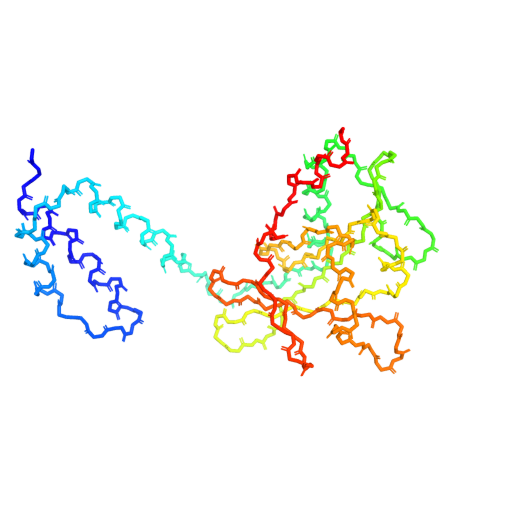1.00 90.94 208 GLY A O 1
ATOM 1654 N N . GLN A 1 209 ? -13.368 -2.571 5.875 1.00 90.44 209 GLN A N 1
ATOM 1655 C CA . GLN A 1 209 ? -13.938 -3.354 6.980 1.00 90.44 209 GLN A CA 1
ATOM 1656 C C . GLN A 1 209 ? -13.471 -2.863 8.356 1.00 90.44 209 GLN A C 1
ATOM 1658 O O . GLN A 1 209 ? -14.259 -2.862 9.292 1.00 90.44 209 GLN A O 1
ATOM 1663 N N . ALA A 1 210 ? -12.229 -2.387 8.483 1.00 87.19 210 ALA A N 1
ATOM 1664 C CA . ALA A 1 210 ? -11.720 -1.832 9.740 1.00 87.19 210 ALA A CA 1
ATOM 1665 C C . ALA A 1 210 ? -12.382 -0.500 10.164 1.00 87.19 210 ALA A C 1
ATOM 1667 O O . ALA A 1 210 ? -12.117 -0.015 11.262 1.00 87.19 210 ALA A O 1
ATOM 1668 N N . HIS A 1 211 ? -13.212 0.104 9.306 1.00 84.56 211 HIS A N 1
ATOM 1669 C CA . HIS A 1 211 ? -13.930 1.358 9.563 1.00 84.56 211 HIS A CA 1
ATOM 1670 C C . HIS A 1 211 ? -15.454 1.168 9.708 1.00 84.56 211 HIS A C 1
ATOM 1672 O O . HIS A 1 211 ? -16.184 2.162 9.794 1.00 84.56 211 HIS A O 1
ATOM 1678 N N . HIS A 1 212 ? -15.940 -0.080 9.735 1.00 70.88 212 HIS A N 1
ATOM 1679 C CA . HIS A 1 212 ? -17.362 -0.432 9.798 1.00 70.88 212 HIS A CA 1
ATOM 1680 C C . HIS A 1 212 ? -17.714 -1.333 10.984 1.00 70.88 212 HIS A C 1
ATOM 1682 O O . HIS A 1 212 ? -16.883 -2.181 11.371 1.00 70.88 212 HIS A O 1
#

Solvent-accessible surface area (backbone atoms only — not comparable to full-atom values): 11946 Å² total; per-residue (Å²): 133,78,55,57,68,59,30,30,55,51,24,41,52,48,38,52,56,49,38,77,73,73,47,95,67,63,40,65,62,50,10,51,53,47,35,74,41,90,67,58,50,70,57,52,51,52,51,44,47,54,46,46,71,74,66,56,74,76,85,74,77,78,97,75,74,76,75,77,49,70,65,58,34,45,52,52,51,49,51,52,51,21,67,39,46,74,38,70,69,37,83,44,81,93,86,53,100,47,26,29,28,38,83,92,36,52,50,33,45,51,47,67,28,61,66,50,94,50,88,77,76,49,41,39,33,64,44,86,41,48,54,76,67,70,73,40,52,76,21,30,41,35,42,30,40,41,94,78,50,31,40,31,43,49,31,51,81,46,52,90,49,51,88,57,37,46,60,46,98,81,67,56,25,38,40,54,32,40,36,34,48,86,92,46,36,29,41,52,31,96,82,69,48,74,40,82,42,58,86,25,48,65,28,44,66,62,59,17,54,67,56,107